Protein 5F3M (pdb70)

Radius of gyration: 21.86 Å; Cα contacts (8 Å, |Δi|>4): 465; chains: 2; bounding box: 33×48×71 Å

Structure (mmCIF, N/CA/C/O backbone):
data_5F3M
#
_entry.id   5F3M
#
_cell.length_a   87.974
_cell.length_b   87.974
_cell.length_c   104.549
_cell.angle_alpha   90.00
_cell.angle_beta   90.00
_cell.angle_gamma   90.00
#
_symmetry.space_group_name_H-M   'P 4 21 2'
#
loop_
_entity.id
_entity.type
_entity.pdbx_description
1 polymer '7,8-dihydroneopterin aldolase'
2 non-polymer L-NEOPTERIN
3 non-polymer 'NICKEL (II) ION'
4 non-polymer 1,2-ETHANEDIOL
5 non-polymer 'CHLORIDE ION'
6 non-polymer 'FORMIC ACID'
7 water water
#
loop_
_atom_site.group_PDB
_atom_site.id
_atom_site.type_symbol
_atom_site.label_atom_id
_atom_site.label_alt_id
_atom_site.label_comp_id
_atom_site.label_asym_id
_atom_site.label_entity_id
_atom_site.label_seq_id
_atom_site.pdbx_PDB_ins_code
_atom_site.Cartn_x
_atom_site.Cartn_y
_atom_site.Cartn_z
_atom_site.occupancy
_atom_site.B_iso_or_equiv
_atom_site.auth_seq_id
_atom_site.auth_comp_id
_atom_site.auth_asym_id
_atom_site.auth_atom_id
_atom_site.pdbx_PDB_model_num
ATOM 9 N N . ASP A 1 5 ? 37.696 13.155 -0.131 1.00 17.92 2 ASP A N 1
ATOM 10 C CA . ASP A 1 5 ? 37.743 13.550 1.274 1.00 16.84 2 ASP A CA 1
ATOM 11 C C . ASP A 1 5 ? 36.680 12.797 2.076 1.00 16.77 2 ASP A C 1
ATOM 12 O O . ASP A 1 5 ? 35.694 12.288 1.532 1.00 16.82 2 ASP A O 1
ATOM 17 N N . LYS A 1 6 ? 36.885 12.725 3.392 1.00 14.35 3 LYS A N 1
ATOM 18 C CA . LYS A 1 6 ? 36.013 11.915 4.236 1.00 14.44 3 LYS A CA 1
ATOM 19 C C . LYS A 1 6 ? 35.620 12.638 5.516 1.00 14.97 3 LYS A C 1
ATOM 20 O O . LYS A 1 6 ? 36.417 13.385 6.092 1.00 15.76 3 LYS A O 1
ATOM 26 N N . ILE A 1 7 ? 34.384 12.393 5.955 1.00 14.10 4 ILE A N 1
ATOM 27 C CA . ILE A 1 7 ? 33.965 12.617 7.335 1.00 13.83 4 ILE A CA 1
ATOM 28 C C . ILE A 1 7 ? 33.803 11.253 7.989 1.00 14.34 4 ILE A C 1
ATOM 29 O O . ILE A 1 7 ? 33.223 10.336 7.395 1.00 15.05 4 ILE A O 1
ATOM 34 N N . TYR A 1 8 ? 34.320 11.119 9.208 1.00 13.19 5 TYR A N 1
ATOM 35 C CA . TYR A 1 8 ? 34.195 9.903 9.994 1.00 14.00 5 TYR A CA 1
ATOM 36 C C . TYR A 1 8 ? 33.452 10.187 11.290 1.00 13.51 5 TYR A C 1
ATOM 37 O O . TYR A 1 8 ? 33.603 11.253 11.894 1.00 14.51 5 TYR A O 1
ATOM 46 N N . ILE A 1 9 ? 32.675 9.205 11.737 1.00 13.00 6 ILE A N 1
ATOM 47 C CA . ILE A 1 9 ? 32.262 9.116 13.135 1.00 12.97 6 ILE A CA 1
ATOM 48 C C . ILE A 1 9 ? 32.659 7.730 13.617 1.00 13.30 6 ILE A C 1
ATOM 49 O O . ILE A 1 9 ? 32.210 6.724 13.055 1.00 14.70 6 ILE A O 1
ATOM 54 N N . HIS A 1 10 ? 33.500 7.676 14.646 1.00 14.22 7 HIS A N 1
ATOM 55 C CA . HIS A 1 10 ? 34.125 6.437 15.097 1.00 14.26 7 HIS A CA 1
ATOM 56 C C . HIS A 1 10 ? 33.422 5.899 16.337 1.00 12.30 7 HIS A C 1
ATOM 57 O O . HIS A 1 10 ? 33.252 6.621 17.331 1.00 13.30 7 HIS A O 1
ATOM 64 N N . ASP A 1 11 ? 33.038 4.624 16.282 1.00 13.13 8 ASP A N 1
ATOM 65 C CA . ASP A 1 11 ? 32.670 3.855 17.470 1.00 13.02 8 ASP A CA 1
ATOM 66 C C . ASP A 1 11 ? 31.479 4.474 18.204 1.00 13.37 8 ASP A C 1
ATOM 67 O O . ASP A 1 11 ? 31.486 4.632 19.427 1.00 13.31 8 ASP A O 1
ATOM 80 N N . GLU A 1 13 ? 28.137 4.104 20.026 1.00 12.87 10 GLU A N 1
ATOM 81 C CA . GLU A 1 13 ? 27.596 2.995 20.803 1.00 13.48 10 GLU A CA 1
ATOM 82 C C . GLU A 1 13 ? 26.128 3.250 21.095 1.00 13.08 10 GLU A C 1
ATOM 83 O O . GLU A 1 13 ? 25.769 4.310 21.625 1.00 14.80 10 GLU A O 1
ATOM 89 N N . PHE A 1 14 ? 25.296 2.265 20.773 1.00 13.68 11 PHE A N 1
ATOM 90 C CA . PHE A 1 14 ? 23.866 2.329 21.015 1.00 14.05 11 PHE A CA 1
ATOM 91 C C . PHE A 1 14 ? 23.439 1.061 21.737 1.00 17.30 11 PHE A C 1
ATOM 92 O O . PHE A 1 14 ? 24.077 0.018 21.611 1.00 25.20 11 PHE A O 1
ATOM 100 N N . TYR A 1 15 ? 22.379 1.156 22.526 1.00 15.21 12 TYR A N 1
ATOM 101 C CA . TYR A 1 15 ? 21.737 -0.038 23.052 1.00 14.76 12 TYR A CA 1
ATOM 102 C C . TYR A 1 15 ? 20.513 -0.307 22.189 1.00 14.67 12 TYR A C 1
ATOM 103 O O . TYR A 1 15 ? 19.687 0.588 21.981 1.00 18.58 12 TYR A O 1
ATOM 112 N N . GLY A 1 16 ? 20.414 -1.525 21.657 1.00 14.15 13 GLY A N 1
ATOM 113 C CA . GLY A 1 16 ? 19.349 -1.862 20.733 1.00 15.29 13 GLY A CA 1
ATOM 114 C C . GLY A 1 16 ? 18.846 -3.274 20.963 1.00 15.40 13 GLY A C 1
ATOM 115 O O . GLY A 1 16 ? 19.351 -3.998 21.819 1.00 15.55 13 GLY A O 1
ATOM 116 N N . TYR A 1 17 ? 17.856 -3.665 20.155 1.00 14.90 14 TYR A N 1
ATOM 117 C CA . TYR A 1 17 ? 17.133 -4.914 20.364 1.00 15.95 14 TYR A CA 1
ATOM 118 C C . TYR A 1 17 ? 17.155 -5.817 19.136 1.00 16.22 14 TYR A C 1
ATOM 119 O O . TYR A 1 17 ? 16.395 -6.787 19.069 1.00 17.03 14 TYR A O 1
ATOM 128 N N . HIS A 1 18 ? 18.042 -5.536 18.185 1.00 16.98 15 HIS A N 1
ATOM 129 C CA . HIS A 1 18 ? 18.118 -6.314 16.955 1.00 16.69 15 HIS A CA 1
ATOM 130 C C . HIS A 1 18 ? 18.606 -7.733 17.234 1.00 14.83 15 HIS A C 1
ATOM 131 O O . HIS A 1 18 ? 19.351 -7.984 18.189 1.00 17.73 15 HIS A O 1
ATOM 138 N N . GLY A 1 19 ? 18.188 -8.662 16.390 1.00 15.60 16 GLY A N 1
ATOM 139 C CA . GLY A 1 19 ? 18.688 -10.020 16.488 1.00 16.17 16 GLY A CA 1
ATOM 140 C C . GLY A 1 19 ? 17.725 -11.049 15.920 1.00 18.07 16 GLY A C 1
ATOM 141 O O . GLY A 1 19 ? 16.506 -10.866 15.879 1.00 19.02 16 GLY A O 1
ATOM 142 N N . VAL A 1 20 ? 18.295 -12.179 15.496 1.00 18.31 17 VAL A N 1
ATOM 143 C CA . VAL A 1 20 ? 17.516 -13.285 14.948 1.00 20.26 17 VAL A CA 1
ATOM 144 C C . VAL A 1 20 ? 16.733 -13.998 16.045 1.00 21.29 17 VAL A C 1
ATOM 145 O O . VAL A 1 20 ? 15.597 -14.441 15.825 1.00 23.85 17 VAL A O 1
ATOM 149 N N . PHE A 1 21 ? 17.330 -14.136 17.248 1.00 20.81 18 PHE A N 1
ATOM 150 C CA . PHE A 1 21 ? 16.645 -14.887 18.294 1.00 20.71 18 PHE A CA 1
ATOM 151 C C . PHE A 1 21 ? 15.656 -13.986 19.031 1.00 22.34 18 PHE A C 1
ATOM 152 O O . PHE A 1 21 ? 15.993 -12.851 19.377 1.00 20.77 18 PHE A O 1
ATOM 160 N N . PRO A 1 22 ? 14.448 -14.479 19.317 1.00 22.20 19 PRO A N 1
ATOM 161 C CA . PRO A 1 22 ? 13.497 -13.664 20.090 1.00 22.63 19 PRO A CA 1
ATOM 162 C C . PRO A 1 22 ? 14.054 -13.215 21.426 1.00 21.95 19 PRO A C 1
ATOM 163 O O . PRO A 1 22 ? 13.707 -12.124 21.895 1.00 22.18 19 PRO A O 1
ATOM 167 N N . GLU A 1 23 ? 14.923 -14.020 22.043 1.00 19.80 20 GLU A N 1
ATOM 168 C CA . GLU A 1 23 ? 15.503 -13.634 23.324 1.00 19.32 20 GLU A CA 1
ATOM 169 C C . GLU A 1 23 ? 16.360 -12.383 23.191 1.00 18.42 20 GLU A C 1
ATOM 170 O O . GLU A 1 23 ? 16.416 -11.568 24.120 1.00 19.68 20 GLU A O 1
ATOM 176 N N . GLU A 1 24 ? 17.039 -12.216 22.050 1.00 17.97 21 GLU A N 1
ATOM 177 C CA . GLU A 1 24 ? 17.794 -10.990 21.818 1.00 16.16 21 GLU A CA 1
ATOM 178 C C . GLU A 1 24 ? 16.866 -9.790 21.708 1.00 18.12 21 GLU A C 1
ATOM 179 O O . GLU A 1 24 ? 17.209 -8.692 22.161 1.00 18.00 21 GLU A O 1
ATOM 185 N N . ASN A 1 25 ? 15.700 -9.970 21.074 1.00 18.30 22 ASN A N 1
ATOM 186 C CA . ASN A 1 25 ? 14.779 -8.847 20.924 1.00 18.73 22 ASN A CA 1
ATOM 187 C C . ASN A 1 25 ? 14.205 -8.424 22.269 1.00 20.01 22 ASN A C 1
ATOM 188 O O . ASN A 1 25 ? 13.805 -7.267 22.432 1.00 21.17 22 ASN A O 1
ATOM 193 N N . LYS A 1 26 ? 14.161 -9.345 23.237 1.00 18.70 23 LYS A N 1
ATOM 194 C CA . LYS A 1 26 ? 13.689 -9.020 24.579 1.00 20.08 23 LYS A CA 1
ATOM 195 C C . LYS A 1 26 ? 14.779 -8.348 25.412 1.00 18.10 23 LYS A C 1
ATOM 196 O O . LYS A 1 26 ? 14.539 -7.312 26.045 1.00 20.91 23 LYS A O 1
ATOM 202 N N . LEU A 1 27 ? 15.986 -8.921 25.423 1.00 17.05 24 LEU A N 1
ATOM 203 C CA . LEU A 1 27 ? 17.026 -8.436 26.329 1.00 16.14 24 LEU A CA 1
ATOM 204 C C . LEU A 1 27 ? 17.737 -7.201 25.793 1.00 17.08 24 LEU A C 1
ATOM 205 O O . LEU A 1 27 ? 18.102 -6.307 26.568 1.00 17.79 24 LEU A O 1
ATOM 210 N N . GLY A 1 28 ? 17.986 -7.153 24.485 1.00 15.72 25 GLY A N 1
ATOM 211 C CA . GLY A 1 28 ? 18.831 -6.121 23.919 1.00 14.83 25 GLY A CA 1
ATOM 212 C C . GLY A 1 28 ? 20.308 -6.389 24.172 1.00 15.16 25 GLY A C 1
ATOM 213 O O . GLY A 1 28 ? 20.702 -7.344 24.853 1.00 16.06 25 GLY A O 1
ATOM 214 N N . GLN A 1 29 ? 21.140 -5.517 23.603 1.00 14.57 26 GLN A N 1
ATOM 215 C CA . GLN A 1 29 ? 22.595 -5.613 23.715 1.00 13.82 26 GLN A CA 1
ATOM 216 C C . GLN A 1 29 ? 23.214 -4.364 23.100 1.00 11.59 26 GLN A C 1
ATOM 217 O O . GLN A 1 29 ? 22.530 -3.555 22.464 1.00 14.48 26 GLN A O 1
ATOM 223 N N . ARG A 1 30 ? 24.528 -4.221 23.294 1.00 13.05 27 ARG A N 1
ATOM 224 C CA . ARG A 1 30 ? 25.269 -3.136 22.659 1.00 12.46 27 ARG A CA 1
ATOM 225 C C . ARG A 1 30 ? 25.325 -3.340 21.152 1.00 13.10 27 ARG A C 1
ATOM 226 O O . ARG A 1 30 ? 25.464 -4.468 20.662 1.00 14.09 27 ARG A O 1
ATOM 234 N N . PHE A 1 31 ? 25.253 -2.232 20.421 1.00 13.96 28 PHE A N 1
ATOM 235 C CA . PHE A 1 31 ? 25.596 -2.186 19.008 1.00 12.78 28 PHE A CA 1
ATOM 236 C C . PHE A 1 31 ? 26.522 -1.004 18.798 1.00 14.50 28 PHE A C 1
ATOM 237 O O . PHE A 1 31 ? 26.326 0.055 19.396 1.00 17.81 28 PHE A O 1
ATOM 245 N N . LYS A 1 32 ? 27.543 -1.187 17.972 1.00 13.50 29 LYS A N 1
ATOM 246 C CA . LYS A 1 32 ? 28.445 -0.099 17.632 1.00 13.65 29 LYS A CA 1
ATOM 247 C C . LYS A 1 32 ? 28.392 0.147 16.132 1.00 13.35 29 LYS A C 1
ATOM 248 O O . LYS A 1 32 ? 28.100 -0.762 15.347 1.00 15.02 29 LYS A O 1
ATOM 254 N N . VAL A 1 33 ? 28.655 1.388 15.735 1.00 13.70 30 VAL A N 1
ATOM 255 C CA . VAL A 1 33 ? 28.635 1.762 14.323 1.00 13.19 30 VAL A CA 1
ATOM 256 C C . VAL A 1 33 ? 29.848 2.636 14.036 1.00 12.45 30 VAL A C 1
ATOM 257 O O . VAL A 1 33 ? 30.134 3.572 14.791 1.00 13.46 30 VAL A O 1
ATOM 261 N N . ASP A 1 34 ? 30.566 2.326 12.957 1.00 13.07 31 ASP A N 1
ATOM 262 C CA . ASP A 1 34 ? 31.561 3.225 12.378 1.00 13.56 31 ASP A CA 1
ATOM 263 C C . ASP A 1 34 ? 30.987 3.751 11.075 1.00 13.18 31 ASP A C 1
ATOM 264 O O . ASP A 1 34 ? 30.472 2.971 10.262 1.00 15.30 31 ASP A O 1
ATOM 269 N N . LEU A 1 35 ? 31.072 5.060 10.879 1.00 13.47 32 LEU A N 1
ATOM 270 C CA . LEU A 1 35 ? 30.559 5.711 9.685 1.00 13.86 32 LEU A CA 1
ATOM 271 C C . LEU A 1 35 ? 31.698 6.402 8.950 1.00 14.67 32 LEU A C 1
ATOM 272 O O . LEU A 1 35 ? 32.534 7.077 9.566 1.00 14.06 32 LEU A O 1
ATOM 277 N N . THR A 1 36 ? 31.709 6.243 7.626 1.00 13.18 33 THR A N 1
ATOM 278 C CA . THR A 1 36 ? 32.562 7.011 6.731 1.00 14.12 33 THR A CA 1
ATOM 279 C C . THR A 1 36 ? 31.678 7.528 5.609 1.00 14.66 33 THR A C 1
ATOM 280 O O . THR A 1 36 ? 30.939 6.748 4.998 1.00 16.72 33 THR A O 1
ATOM 284 N N . VAL A 1 37 ? 31.754 8.825 5.321 1.00 15.05 34 VAL A N 1
ATOM 285 C CA . VAL A 1 37 ? 31.083 9.386 4.152 1.00 15.06 34 VAL A CA 1
ATOM 286 C C . VAL A 1 37 ? 32.109 10.119 3.298 1.00 14.54 34 VAL A C 1
ATOM 287 O O . VAL A 1 37 ? 33.030 10.758 3.821 1.00 15.82 34 VAL A O 1
ATOM 291 N N . GLU A 1 38 ? 31.949 10.021 1.983 1.00 15.54 35 GLU A N 1
ATOM 292 C CA . GLU A 1 38 ? 32.872 10.615 1.023 1.00 14.83 35 GLU A CA 1
ATOM 293 C C . GLU A 1 38 ? 32.199 11.793 0.339 1.00 16.30 35 GLU A C 1
ATOM 294 O O . GLU A 1 38 ? 31.082 11.661 -0.174 1.00 17.05 35 GLU A O 1
ATOM 300 N N . LEU A 1 39 ? 32.894 12.929 0.318 1.00 16.66 36 LEU A N 1
ATOM 301 C CA . LEU A 1 39 ? 32.391 14.181 -0.239 1.00 16.57 36 LEU A CA 1
ATOM 302 C C . LEU A 1 39 ? 33.587 15.104 -0.419 1.00 18.19 36 LEU A C 1
ATOM 303 O O . LEU A 1 39 ? 34.644 14.881 0.169 1.00 20.83 36 LEU A O 1
ATOM 308 N N A ASP A 1 40 ? 33.413 16.109 -1.277 0.60 18.90 37 ASP A N 1
ATOM 309 N N B ASP A 1 40 ? 33.413 16.166 -1.208 0.40 16.67 37 ASP A N 1
ATOM 310 C CA A ASP A 1 40 ? 34.419 17.151 -1.410 0.60 20.59 37 ASP A CA 1
ATOM 311 C CA B ASP A 1 40 ? 34.500 17.115 -1.466 0.40 15.97 37 ASP A CA 1
ATOM 312 C C A ASP A 1 40 ? 34.372 18.041 -0.181 0.60 19.09 37 ASP A C 1
ATOM 313 C C B ASP A 1 40 ? 34.494 18.204 -0.391 0.40 16.08 37 ASP A C 1
ATOM 314 O O A ASP A 1 40 ? 33.317 18.576 0.171 0.60 21.10 37 ASP A O 1
ATOM 315 O O B ASP A 1 40 ? 33.594 19.048 -0.360 0.40 17.16 37 ASP A O 1
ATOM 324 N N . LEU A 1 41 ? 35.511 18.198 0.479 1.00 17.33 38 LEU A N 1
ATOM 325 C CA . LEU A 1 41 ? 35.593 19.107 1.616 1.00 16.81 38 LEU A CA 1
ATOM 326 C C . LEU A 1 41 ? 36.373 20.382 1.322 1.00 17.84 38 LEU A C 1
ATOM 327 O O . LEU A 1 41 ? 36.472 21.243 2.207 1.00 19.23 38 LEU A O 1
ATOM 332 N N A LYS A 1 42 ? 36.889 20.549 0.099 0.52 18.65 39 LYS A N 1
ATOM 333 N N B LYS A 1 42 ? 36.936 20.520 0.117 0.48 18.94 39 LYS A N 1
ATOM 334 C CA A LYS A 1 42 ? 37.758 21.689 -0.188 0.52 18.22 39 LYS A CA 1
ATOM 335 C CA B LYS A 1 42 ? 37.835 21.639 -0.154 0.48 19.14 39 LYS A CA 1
ATOM 336 C C A LYS A 1 42 ? 37.011 23.018 -0.103 0.52 17.70 39 LYS A C 1
ATOM 337 C C B LYS A 1 42 ? 37.123 22.981 -0.038 0.48 20.37 39 LYS A C 1
ATOM 338 O O A LYS A 1 42 ? 37.536 23.991 0.449 0.52 18.01 39 LYS A O 1
ATOM 339 O O B LYS A 1 42 ? 37.665 23.929 0.541 0.48 20.80 39 LYS A O 1
ATOM 350 N N A ARG A 1 43 ? 35.793 23.088 -0.649 0.52 17.09 40 ARG A N 1
ATOM 351 N N B ARG A 1 43 ? 35.908 23.086 -0.581 0.48 20.58 40 ARG A N 1
ATOM 352 C CA A ARG A 1 43 ? 35.025 24.329 -0.558 0.52 18.09 40 ARG A CA 1
ATOM 353 C CA B ARG A 1 43 ? 35.189 24.356 -0.516 0.48 21.50 40 ARG A CA 1
ATOM 354 C C A ARG A 1 43 ? 34.791 24.726 0.896 0.52 17.67 40 ARG A C 1
ATOM 355 C C B ARG A 1 43 ? 34.849 24.732 0.922 0.48 19.25 40 ARG A C 1
ATOM 356 O O A ARG A 1 43 ? 34.879 25.909 1.250 0.52 19.97 40 ARG A O 1
ATOM 357 O O B ARG A 1 43 ? 34.904 25.913 1.289 0.48 20.63 40 ARG A O 1
ATOM 372 N N . ALA A 1 44 ? 34.506 23.746 1.755 1.00 17.11 41 ALA A N 1
ATOM 373 C CA . ALA A 1 44 ? 34.291 24.036 3.168 1.00 18.34 41 ALA A CA 1
ATOM 374 C C . ALA A 1 44 ? 35.596 24.434 3.843 1.00 16.88 41 ALA A C 1
ATOM 375 O O . ALA A 1 44 ? 35.626 25.372 4.649 1.00 17.87 41 ALA A O 1
ATOM 377 N N . GLY A 1 45 ? 36.686 23.730 3.526 1.00 17.30 42 GLY A N 1
ATOM 378 C CA . GLY A 1 45 ? 37.963 24.034 4.150 1.00 17.86 42 GLY A CA 1
ATOM 379 C C . GLY A 1 45 ? 38.532 25.380 3.745 1.00 18.44 42 GLY A C 1
ATOM 380 O O . GLY A 1 45 ? 39.315 25.971 4.492 1.00 20.68 42 GLY A O 1
ATOM 381 N N . GLU A 1 46 ? 38.159 25.881 2.564 1.00 18.48 43 GLU A N 1
ATOM 382 C CA . GLU A 1 46 ? 38.616 27.195 2.126 1.00 19.28 43 GLU A CA 1
ATOM 383 C C . GLU A 1 46 ? 37.717 28.323 2.611 1.00 20.41 43 GLU A C 1
ATOM 384 O O . GLU A 1 46 ? 38.202 29.436 2.845 1.00 24.54 43 GLU A O 1
ATOM 390 N N . SER A 1 47 ? 36.427 28.053 2.790 1.00 18.47 44 SER A N 1
ATOM 391 C CA . SER A 1 47 ? 35.462 29.082 3.141 1.00 17.45 44 SER A CA 1
ATOM 392 C C . SER A 1 47 ? 35.160 29.147 4.629 1.00 18.94 44 SER A C 1
ATOM 393 O O . SER A 1 47 ? 34.668 30.185 5.095 1.00 20.78 44 SER A O 1
ATOM 396 N N . ASP A 1 48 ? 35.403 28.061 5.365 1.00 18.79 45 ASP A N 1
ATOM 397 C CA . ASP A 1 48 ? 35.022 27.934 6.770 1.00 17.84 45 ASP A CA 1
ATOM 398 C C . ASP A 1 48 ? 33.503 27.977 6.968 1.00 19.22 45 ASP A C 1
ATOM 399 O O . ASP A 1 48 ? 33.027 28.314 8.054 1.00 20.63 45 ASP A O 1
ATOM 404 N N A ASP A 1 49 ? 32.732 27.622 5.933 0.68 18.59 46 ASP A N 1
ATOM 405 N N B ASP A 1 49 ? 32.733 27.637 5.940 0.32 20.20 46 ASP A N 1
ATOM 406 C CA A ASP A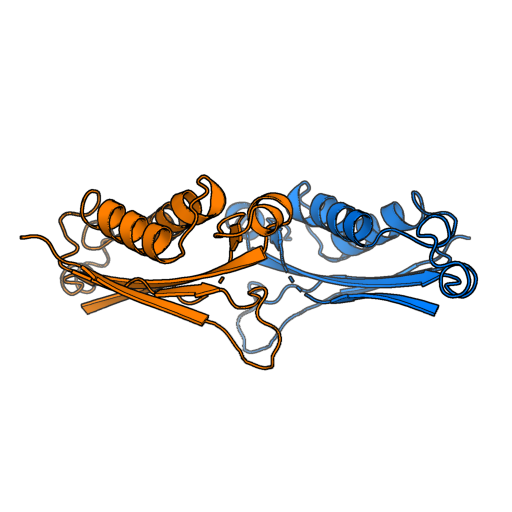 1 49 ? 31.271 27.703 5.935 0.68 20.86 46 ASP A CA 1
ATOM 407 C CA B ASP A 1 49 ? 31.279 27.725 5.987 0.32 21.96 46 ASP A CA 1
ATOM 408 C C A ASP A 1 49 ? 30.70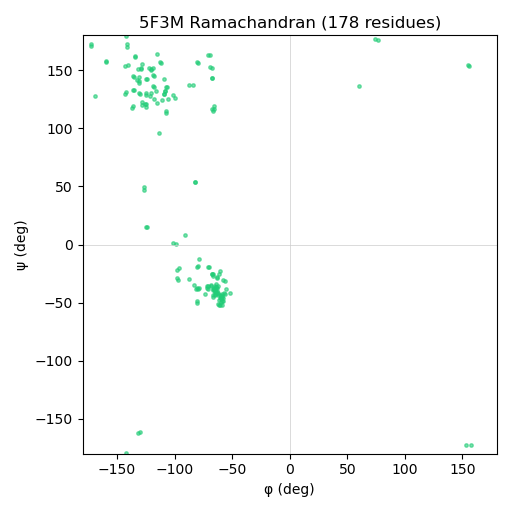0 26.291 5.977 0.68 20.63 46 ASP A C 1
ATOM 409 C C B ASP A 1 49 ? 30.693 26.319 5.982 0.32 21.45 46 ASP A C 1
ATOM 410 O O A ASP A 1 49 ? 30.862 25.523 5.022 0.68 20.43 46 ASP A O 1
ATOM 411 O O B ASP A 1 49 ? 30.851 25.578 5.005 0.32 21.46 46 ASP A O 1
ATOM 420 N N . LEU A 1 50 ? 30.012 25.963 7.076 1.00 20.60 47 LEU A N 1
ATOM 421 C CA . LEU A 1 50 ? 29.433 24.634 7.224 1.00 21.72 47 LEU A CA 1
ATOM 422 C C . LEU A 1 50 ? 28.434 24.289 6.124 1.00 22.02 47 LEU A C 1
ATOM 423 O O . LEU A 1 50 ? 28.215 23.102 5.857 1.00 22.43 47 LEU A O 1
ATOM 428 N N . GLU A 1 51 ? 27.831 25.289 5.473 1.00 22.28 48 GLU A N 1
ATOM 429 C CA . GLU A 1 51 ? 26.894 25.005 4.390 1.00 23.67 48 GLU A CA 1
ATOM 430 C C . GLU A 1 51 ? 27.536 24.239 3.239 1.00 21.65 48 GLU A C 1
ATOM 431 O O . GLU A 1 51 ? 26.820 23.573 2.480 1.00 24.84 48 GLU A O 1
ATOM 437 N N . HIS A 1 52 ? 28.858 24.313 3.092 1.00 20.63 49 HIS A N 1
ATOM 438 C CA . HIS A 1 52 ? 29.569 23.591 2.045 1.00 19.79 49 HIS A CA 1
ATOM 439 C C . HIS A 1 52 ? 30.044 22.214 2.490 1.00 19.63 49 HIS A C 1
ATOM 440 O O . HIS A 1 52 ? 30.777 21.550 1.748 1.00 20.02 49 HIS A O 1
ATOM 447 N N . SER A 1 53 ? 29.638 21.769 3.673 1.00 20.14 50 SER A N 1
ATOM 448 C CA . SER A 1 53 ? 29.947 20.421 4.133 1.00 19.41 50 SER A CA 1
ATOM 449 C C . SER A 1 53 ? 28.651 19.778 4.625 1.00 19.29 50 SER A C 1
ATOM 450 O O . SER A 1 53 ? 27.539 20.206 4.288 1.00 20.78 50 SER A O 1
ATOM 453 N N . VAL A 1 54 ? 28.788 18.724 5.426 1.00 18.62 51 VAL A N 1
ATOM 454 C CA . VAL A 1 54 ? 27.660 18.025 6.027 1.00 17.53 51 VAL A CA 1
ATOM 455 C C . VAL A 1 54 ? 27.873 18.010 7.535 1.00 18.66 51 VAL A C 1
ATOM 456 O O . VAL A 1 54 ? 28.941 17.612 8.013 1.00 19.24 51 VAL A O 1
ATOM 460 N N . ASN A 1 55 ? 26.857 18.442 8.275 1.00 18.66 52 ASN A N 1
ATOM 461 C CA . ASN A 1 55 ? 26.934 18.555 9.728 1.00 18.37 52 ASN A CA 1
ATOM 462 C C . ASN A 1 55 ? 27.051 17.163 10.353 1.00 17.30 52 ASN A C 1
ATOM 463 O O . ASN A 1 55 ? 26.117 16.357 10.269 1.00 18.58 52 ASN A O 1
ATOM 468 N N . TYR A 1 56 ? 28.182 16.869 11.002 1.00 17.83 53 TYR A N 1
ATOM 469 C CA . TYR A 1 56 ? 28.339 15.506 11.507 1.00 17.82 53 TYR A CA 1
ATOM 470 C C . TYR A 1 56 ? 27.406 15.189 12.672 1.00 16.56 53 TYR A C 1
ATOM 471 O O . TYR A 1 56 ? 27.143 14.011 12.928 1.00 17.39 53 TYR A O 1
ATOM 480 N N . GLY A 1 57 ? 26.871 16.200 13.359 1.00 17.90 54 GLY A N 1
ATOM 481 C CA . GLY A 1 57 ? 25.863 15.926 14.370 1.00 18.52 54 GLY A CA 1
ATOM 482 C C . GLY A 1 57 ? 24.594 15.351 13.771 1.00 18.51 54 GLY A C 1
ATOM 483 O O . GLY A 1 57 ? 23.939 14.494 14.375 1.00 18.64 54 GLY A O 1
ATOM 484 N N . GLU A 1 58 ? 24.231 15.808 12.569 1.00 17.25 55 GLU A N 1
ATOM 485 C CA . GLU A 1 58 ? 23.088 15.225 11.874 1.00 17.74 55 GLU A CA 1
ATOM 486 C C . GLU A 1 58 ? 23.373 13.787 11.466 1.00 16.39 55 GLU A C 1
ATOM 487 O O . GLU A 1 58 ? 22.475 12.939 11.507 1.00 18.73 55 GLU A O 1
ATOM 493 N N . LEU A 1 59 ? 24.610 13.498 11.045 1.00 15.82 56 LEU A N 1
ATOM 494 C CA . LEU A 1 59 ? 24.960 12.126 10.691 1.00 15.32 56 LEU A CA 1
ATOM 495 C C . LEU A 1 59 ? 24.850 11.207 11.899 1.00 14.47 56 LEU A C 1
ATOM 496 O O . LEU A 1 59 ? 24.367 10.072 11.785 1.00 15.61 56 LEU A O 1
ATOM 501 N N . PHE A 1 60 ? 25.284 11.680 13.071 1.00 14.81 57 PHE A N 1
ATOM 502 C CA . PHE A 1 60 ? 25.135 10.869 14.278 1.00 14.61 57 PHE A CA 1
ATOM 503 C C . PHE A 1 60 ? 23.667 10.538 14.535 1.00 14.84 57 PHE A C 1
ATOM 504 O O . PHE A 1 60 ? 23.312 9.383 14.805 1.00 16.05 57 PHE A O 1
ATOM 512 N N . GLU A 1 61 ? 22.802 11.551 14.477 1.00 15.40 58 GLU A N 1
ATOM 513 C CA . GLU A 1 61 ? 21.390 11.333 14.776 1.00 16.94 58 GLU A CA 1
ATOM 514 C C . GLU A 1 61 ? 20.750 10.386 13.769 1.00 17.00 58 GLU A C 1
ATOM 515 O O . GLU A 1 61 ? 19.893 9.571 14.131 1.00 17.87 58 GLU A O 1
ATOM 521 N N . LEU A 1 62 ? 21.162 10.477 12.501 1.00 16.38 59 LEU A N 1
ATOM 522 C CA . LEU A 1 62 ? 20.653 9.561 11.487 1.00 16.93 59 LEU A CA 1
ATOM 523 C C . LEU A 1 62 ? 20.957 8.114 11.863 1.00 15.40 59 LEU A C 1
ATOM 524 O O . LEU A 1 62 ? 20.088 7.235 11.750 1.00 16.96 59 LEU A O 1
ATOM 529 N N . CYS A 1 63 ? 22.185 7.848 12.323 1.00 15.40 60 CYS A N 1
ATOM 530 C CA . CYS A 1 63 ? 22.539 6.495 12.749 1.00 14.69 60 CYS A CA 1
ATOM 531 C C . CYS A 1 63 ? 21.763 6.084 13.991 1.00 16.24 60 CYS A C 1
ATOM 532 O O . CYS A 1 63 ? 21.280 4.951 14.076 1.00 16.54 60 CYS A O 1
ATOM 535 N N . ARG A 1 64 ? 21.648 6.989 14.970 1.00 14.90 61 ARG A N 1
ATOM 536 C CA . ARG A 1 64 ? 20.938 6.666 16.205 1.00 16.44 61 ARG A CA 1
ATOM 537 C C . ARG A 1 64 ? 19.504 6.236 15.924 1.00 17.31 61 ARG A C 1
ATOM 538 O O . ARG A 1 64 ? 18.997 5.293 16.549 1.00 18.37 61 ARG A O 1
ATOM 546 N N . LYS A 1 65 ? 18.827 6.927 14.999 1.00 16.51 62 LYS A N 1
ATOM 547 C CA . LYS A 1 65 ? 17.443 6.585 14.670 1.00 17.93 62 LYS A CA 1
ATOM 548 C C . LYS A 1 65 ? 17.328 5.144 14.184 1.00 17.65 62 LYS A C 1
ATOM 549 O O . LYS A 1 65 ? 16.432 4.405 14.604 1.00 18.45 62 LYS A O 1
ATOM 555 N N . VAL A 1 66 ? 18.228 4.723 13.291 1.00 17.10 63 VAL A N 1
ATOM 556 C CA . VAL A 1 66 ? 18.150 3.358 12.773 1.00 16.17 63 VAL A CA 1
ATOM 557 C C . VAL A 1 66 ? 18.402 2.338 13.883 1.00 15.23 63 VAL A C 1
ATOM 558 O O . VAL A 1 66 ? 17.693 1.328 13.989 1.00 17.60 63 VAL A O 1
ATOM 562 N N . VAL A 1 67 ? 19.408 2.579 14.727 1.00 16.05 64 VAL A N 1
ATOM 563 C CA . VAL A 1 67 ? 19.812 1.555 15.688 1.00 15.23 64 VAL A CA 1
ATOM 564 C C . VAL A 1 67 ? 18.881 1.515 16.896 1.00 16.40 64 VAL A C 1
ATOM 565 O O . VAL A 1 67 ? 18.573 0.432 17.416 1.00 16.66 64 VAL A O 1
ATOM 569 N N . GLU A 1 68 ? 18.421 2.676 17.370 1.00 17.44 65 GLU A N 1
ATOM 570 C CA . GLU A 1 68 ? 17.643 2.729 18.605 1.00 18.12 65 GLU A CA 1
ATOM 571 C C . GLU A 1 68 ? 16.140 2.751 18.391 1.00 17.97 65 GLU A C 1
ATOM 572 O O . GLU A 1 68 ? 15.400 2.275 19.261 1.00 22.61 65 GLU A O 1
ATOM 578 N N . ASP A 1 69 ? 15.660 3.321 17.286 1.00 19.86 66 ASP A N 1
ATOM 579 C CA . ASP A 1 69 ? 14.229 3.523 17.088 1.00 20.26 66 ASP A CA 1
ATOM 580 C C . ASP A 1 69 ? 13.583 2.456 16.213 1.00 20.97 66 ASP A C 1
ATOM 581 O O . ASP A 1 69 ? 12.376 2.540 15.949 1.00 24.26 66 ASP A O 1
ATOM 586 N N . ARG A 1 70 ? 14.353 1.477 15.742 1.00 20.63 67 ARG A N 1
ATOM 587 C CA . ARG A 1 70 ? 13.848 0.376 14.936 1.00 20.63 67 ARG A CA 1
ATOM 588 C C . ARG A 1 70 ? 14.444 -0.914 15.470 1.00 19.34 67 ARG A C 1
ATOM 589 O O . ARG A 1 70 ? 15.458 -0.899 16.174 1.00 20.92 67 ARG A O 1
ATOM 597 N N . THR A 1 71 ? 13.828 -2.040 15.106 1.00 19.13 68 THR A N 1
ATOM 598 C CA . THR A 1 71 ? 14.340 -3.354 15.481 1.00 19.21 68 THR A CA 1
ATOM 599 C C . THR A 1 71 ? 14.277 -4.287 14.280 1.00 18.09 68 THR A C 1
ATOM 600 O O . THR A 1 71 ? 13.191 -4.560 13.755 1.00 22.74 68 THR A O 1
ATOM 604 N N . TYR A 1 72 ? 15.441 -4.777 13.860 1.00 17.21 69 TYR A N 1
ATOM 605 C CA . TYR A 1 72 ? 15.579 -5.708 12.752 1.00 18.15 69 TYR A CA 1
ATOM 606 C C . TYR A 1 72 ? 16.116 -7.037 13.264 1.00 17.59 69 TYR A C 1
ATOM 607 O O . TYR A 1 72 ? 16.664 -7.125 14.364 1.00 18.91 69 TYR A O 1
ATOM 616 N N . LYS A 1 73 ? 15.975 -8.078 12.440 1.00 18.55 70 LYS A N 1
ATOM 617 C CA . LYS A 1 73 ? 16.632 -9.343 12.763 1.00 16.76 70 LYS A CA 1
ATOM 618 C C . LYS A 1 73 ? 18.138 -9.263 12.538 1.00 17.08 70 LYS A C 1
ATOM 619 O O . LYS A 1 73 ? 18.916 -9.747 13.370 1.00 18.03 70 LYS A O 1
ATOM 625 N N . LEU A 1 74 ? 18.570 -8.649 11.434 1.00 15.78 71 LEU A N 1
ATOM 626 C CA . LEU A 1 74 ? 19.951 -8.732 10.969 1.00 15.78 71 LEU A CA 1
ATOM 627 C C . LEU A 1 74 ? 20.697 -7.417 11.140 1.00 15.04 71 LEU A C 1
ATOM 628 O O . LEU A 1 74 ? 20.144 -6.339 10.896 1.00 16.06 71 LEU A O 1
ATOM 633 N N . VAL A 1 75 ? 21.983 -7.516 11.498 1.00 15.77 72 VAL A N 1
ATOM 634 C CA . VAL A 1 75 ? 22.831 -6.327 11.451 1.00 15.61 72 VAL A CA 1
ATOM 635 C C . VAL A 1 75 ? 22.962 -5.812 10.018 1.00 15.42 72 VAL A C 1
ATOM 636 O O . VAL A 1 75 ? 23.149 -4.606 9.799 1.00 15.19 72 VAL A O 1
ATOM 640 N N . GLU A 1 76 ? 22.864 -6.708 9.023 1.00 15.11 73 GLU A N 1
ATOM 641 C CA . GLU A 1 76 ? 22.829 -6.286 7.623 1.00 15.51 73 GLU A CA 1
ATOM 642 C C . GLU A 1 76 ? 21.762 -5.221 7.377 1.00 15.57 73 GLU A C 1
ATOM 643 O O . GLU A 1 76 ? 21.995 -4.253 6.642 1.00 16.52 73 GLU A O 1
ATOM 649 N N . SER A 1 77 ? 20.581 -5.385 7.983 1.00 16.00 74 SER A N 1
ATOM 650 C CA . SER A 1 77 ? 19.503 -4.421 7.781 1.00 16.38 74 SER A CA 1
ATOM 651 C C . SER A 1 77 ? 19.817 -3.073 8.419 1.00 15.77 74 SER A C 1
ATOM 652 O O . SER A 1 77 ? 19.417 -2.030 7.886 1.00 17.06 74 SER A O 1
ATOM 655 N N . ILE A 1 78 ? 20.514 -3.068 9.559 1.00 16.31 75 ILE A N 1
ATOM 656 C CA . ILE A 1 78 ? 20.928 -1.803 10.161 1.00 15.13 75 ILE A CA 1
ATOM 657 C C . ILE A 1 78 ? 21.842 -1.049 9.205 1.00 15.17 75 ILE A C 1
ATOM 658 O O . ILE A 1 78 ? 21.629 0.134 8.914 1.00 16.72 75 ILE A O 1
ATOM 663 N N . ALA A 1 79 ? 22.886 -1.727 8.716 1.00 15.18 76 ALA A N 1
ATOM 664 C CA . ALA A 1 79 ? 23.840 -1.089 7.815 1.00 15.67 76 ALA A CA 1
ATOM 665 C C . ALA A 1 79 ? 23.155 -0.588 6.549 1.00 15.43 76 ALA A C 1
ATOM 666 O O . ALA A 1 79 ? 23.391 0.544 6.102 1.00 16.26 76 ALA A O 1
ATOM 668 N N . GLU A 1 80 ? 22.303 -1.424 5.953 1.00 16.61 77 GLU A N 1
ATOM 669 C CA . GLU A 1 80 ? 21.666 -1.057 4.691 1.00 15.64 77 GLU A CA 1
ATOM 670 C C . GLU A 1 80 ? 20.777 0.164 4.870 1.00 16.73 77 GLU A C 1
ATOM 671 O O . GLU A 1 80 ? 20.773 1.073 4.029 1.00 17.90 77 GLU A O 1
ATOM 677 N N . ASN A 1 81 ? 20.029 0.217 5.973 1.00 16.59 78 ASN A N 1
ATOM 678 C CA . ASN A 1 81 ? 19.137 1.351 6.178 1.00 17.97 78 ASN A CA 1
ATOM 679 C C . ASN A 1 81 ? 19.898 2.635 6.486 1.00 16.76 78 ASN A C 1
ATOM 680 O O . ASN A 1 81 ? 19.482 3.720 6.056 1.00 18.72 78 ASN A O 1
ATOM 685 N N . ILE A 1 82 ? 21.012 2.544 7.221 1.00 15.57 79 ILE A N 1
ATOM 686 C CA . ILE A 1 82 ? 21.824 3.737 7.457 1.00 15.86 79 ILE A CA 1
ATOM 687 C C . ILE A 1 82 ? 22.352 4.288 6.135 1.00 16.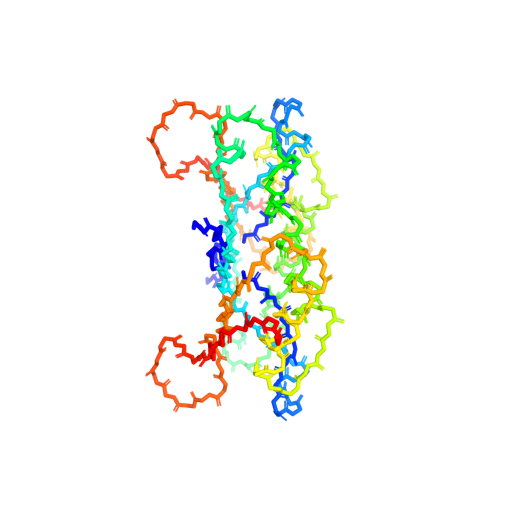73 79 ILE A C 1
ATOM 688 O O . ILE A 1 82 ? 22.256 5.491 5.862 1.00 16.23 79 ILE A O 1
ATOM 693 N N . ALA A 1 83 ? 22.909 3.412 5.290 1.00 17.05 80 ALA A N 1
ATOM 694 C CA . ALA A 1 83 ? 23.465 3.861 4.017 1.00 17.14 80 ALA A CA 1
ATOM 695 C C . ALA A 1 83 ? 22.388 4.466 3.124 1.00 17.60 80 ALA A C 1
ATOM 696 O O . ALA A 1 83 ? 22.602 5.517 2.500 1.00 18.76 80 ALA A O 1
ATOM 698 N N . THR A 1 84 ? 21.222 3.820 3.054 1.00 17.37 81 THR A N 1
ATOM 699 C CA . THR A 1 84 ? 20.127 4.355 2.247 1.00 19.81 81 THR A CA 1
ATOM 700 C C . THR A 1 84 ? 19.710 5.741 2.729 1.00 19.34 81 THR A C 1
ATOM 701 O O . THR A 1 84 ? 19.505 6.656 1.916 1.00 19.95 81 THR A O 1
ATOM 705 N N . ASP A 1 85 ? 19.584 5.917 4.047 1.00 18.45 82 ASP A N 1
ATOM 706 C CA . ASP A 1 85 ? 19.153 7.205 4.580 1.00 19.78 82 ASP A CA 1
ATOM 707 C C . ASP A 1 85 ? 20.178 8.295 4.291 1.00 18.76 82 ASP A C 1
ATOM 708 O O . ASP A 1 85 ? 19.807 9.434 3.985 1.00 20.96 82 ASP A O 1
ATOM 713 N N . ILE A 1 86 ? 21.472 7.968 4.395 1.00 18.09 83 ILE A N 1
ATOM 714 C CA . ILE A 1 86 ? 22.517 8.959 4.130 1.00 17.46 83 ILE A CA 1
ATOM 715 C C . ILE A 1 86 ? 22.439 9.443 2.689 1.00 18.67 83 ILE A C 1
ATOM 716 O O . ILE A 1 86 ? 22.433 10.650 2.417 1.00 19.87 83 ILE A O 1
ATOM 721 N N . LEU A 1 87 ? 22.395 8.505 1.741 1.00 18.43 84 LEU A N 1
ATOM 722 C CA . LEU A 1 87 ? 22.412 8.884 0.331 1.00 19.56 84 LEU A CA 1
ATOM 723 C C . LEU A 1 87 ? 21.145 9.629 -0.072 1.00 21.77 84 LEU A C 1
ATOM 724 O O . LEU A 1 87 ? 21.203 10.534 -0.912 1.00 22.63 84 LEU A O 1
ATOM 729 N N A LYS A 1 88 ? 20.005 9.270 0.523 0.53 21.85 85 LYS A N 1
ATOM 730 N N B LYS A 1 88 ? 19.998 9.271 0.511 0.47 21.56 85 LYS A N 1
ATOM 731 C CA A LYS A 1 88 ? 18.754 9.962 0.237 0.53 23.11 85 LYS A CA 1
ATOM 732 C CA B LYS A 1 88 ? 18.758 9.980 0.207 0.47 22.50 85 LYS A CA 1
ATOM 733 C C A LYS A 1 88 ? 18.796 11.407 0.720 0.53 22.27 85 LYS A C 1
ATOM 734 C C B LYS A 1 88 ? 18.803 11.418 0.713 0.47 21.26 85 LYS A C 1
ATOM 735 O O A LYS A 1 88 ? 18.285 12.307 0.045 0.53 24.63 85 LYS A O 1
ATOM 736 O O B LYS A 1 88 ? 18.313 12.333 0.042 0.47 23.60 85 LYS A O 1
ATOM 747 N N A GLN A 1 89 ? 19.413 11.651 1.877 0.53 22.10 86 GLN A N 1
ATOM 748 N N B GLN A 1 89 ? 19.398 11.639 1.887 0.47 20.64 86 GLN A N 1
ATOM 749 C CA A GLN A 1 89 ? 19.313 12.950 2.531 0.53 23.29 86 GLN A CA 1
ATOM 750 C CA B GLN A 1 89 ? 19.327 12.953 2.517 0.47 21.33 86 GLN A CA 1
ATOM 751 C C A GLN A 1 89 ? 20.439 13.914 2.177 0.53 22.60 86 GLN A C 1
ATOM 752 C C B GLN A 1 89 ? 20.383 13.913 1.979 0.47 21.11 86 GLN A C 1
ATOM 753 O O A GLN A 1 89 ? 20.257 15.127 2.325 0.53 23.06 86 GLN A O 1
ATOM 754 O O B GLN A 1 89 ? 20.106 15.104 1.797 0.47 21.34 86 GLN A O 1
ATOM 765 N N . TYR A 1 90 ? 21.591 13.421 1.719 1.00 20.96 87 TYR A N 1
ATOM 766 C CA . TYR A 1 90 ? 22.757 14.268 1.446 1.00 21.30 87 TYR A CA 1
ATOM 767 C C . TYR A 1 90 ? 23.255 14.062 0.019 1.00 22.17 87 TYR A C 1
ATOM 768 O O . TYR A 1 90 ? 24.095 13.196 -0.240 1.00 21.38 87 TYR A O 1
ATOM 777 N N . GLU A 1 91 ? 22.759 14.897 -0.900 1.00 23.95 88 GLU A N 1
ATOM 778 C CA . GLU A 1 91 ? 23.160 14.780 -2.299 1.00 23.42 88 GLU A CA 1
ATOM 779 C C . GLU A 1 91 ? 24.657 15.000 -2.489 1.00 23.60 88 GLU A C 1
ATOM 780 O O . GLU A 1 91 ? 25.236 14.487 -3.454 1.00 25.76 88 GLU A O 1
ATOM 786 N N . SER A 1 92 ? 25.305 15.746 -1.586 1.00 21.30 89 SER A N 1
ATOM 787 C CA . SER A 1 92 ? 26.731 16.024 -1.739 1.00 21.96 89 SER A CA 1
ATOM 788 C C . SER A 1 92 ? 27.617 14.860 -1.320 1.00 20.10 89 SER A C 1
ATOM 789 O O . SER A 1 92 ? 28.820 14.884 -1.603 1.00 21.85 89 SER A O 1
ATOM 792 N N . ILE A 1 93 ? 27.070 13.855 -0.649 1.00 19.63 90 ILE A N 1
ATOM 793 C CA . ILE A 1 93 ? 27.833 12.664 -0.302 1.00 19.71 90 ILE A CA 1
ATOM 794 C C . ILE A 1 93 ? 27.718 11.703 -1.476 1.00 19.61 90 ILE A C 1
ATOM 795 O O . ILE A 1 93 ? 26.612 11.337 -1.883 1.00 21.50 90 ILE A O 1
ATOM 800 N N A SER A 1 94 ? 28.867 11.315 -2.030 0.47 18.28 91 SER A N 1
ATOM 801 N N B SER A 1 94 ? 28.856 11.304 -2.038 0.53 20.01 91 SER A N 1
ATOM 802 C CA A SER A 1 94 ? 28.919 10.446 -3.199 0.47 19.34 91 SER A CA 1
ATOM 803 C CA B SER A 1 94 ? 28.835 10.431 -3.205 0.53 21.34 91 SER A CA 1
ATOM 804 C C A SER A 1 94 ? 28.880 8.969 -2.839 0.47 19.69 91 SER A C 1
ATOM 805 C C B SER A 1 94 ? 28.900 8.950 -2.855 0.53 21.20 91 SER A C 1
ATOM 806 O O A SER A 1 94 ? 28.355 8.160 -3.615 0.47 22.16 91 SER A O 1
ATOM 807 O O B SER A 1 94 ? 28.474 8.117 -3.665 0.53 23.89 91 SER A O 1
ATOM 812 N N . ARG A 1 95 ? 29.414 8.602 -1.679 1.00 19.54 92 ARG A N 1
ATOM 813 C CA . ARG A 1 95 ? 29.562 7.206 -1.300 1.00 19.28 92 ARG A CA 1
ATOM 814 C C . ARG A 1 95 ? 29.693 7.156 0.212 1.00 18.61 92 ARG A C 1
ATOM 815 O O . ARG A 1 95 ? 30.129 8.125 0.838 1.00 18.63 92 ARG A O 1
ATOM 823 N N . CYS A 1 96 ? 29.304 6.028 0.798 1.00 17.09 93 CYS A N 1
ATOM 824 C CA . CYS A 1 96 ? 29.485 5.851 2.231 1.00 16.39 93 CYS A CA 1
ATOM 825 C C . CYS A 1 96 ? 29.852 4.409 2.541 1.00 16.14 93 CYS A C 1
ATOM 826 O O . CYS A 1 96 ? 29.525 3.485 1.789 1.00 17.84 93 CYS A O 1
ATOM 829 N N . THR A 1 97 ? 30.550 4.232 3.656 1.00 15.29 94 THR A N 1
ATOM 830 C CA . THR A 1 97 ? 30.898 2.918 4.181 1.00 15.94 94 THR A CA 1
ATOM 831 C C . THR A 1 97 ? 30.380 2.851 5.609 1.00 15.14 94 THR A C 1
ATOM 832 O O . THR A 1 97 ? 30.754 3.680 6.454 1.00 14.80 94 THR A O 1
ATOM 836 N N . ILE A 1 98 ? 29.502 1.887 5.874 1.00 13.66 95 ILE A N 1
ATOM 837 C CA . ILE A 1 98 ? 28.883 1.724 7.184 1.00 14.53 95 ILE A CA 1
ATOM 838 C C . ILE A 1 98 ? 29.280 0.366 7.740 1.00 14.69 95 ILE A C 1
ATOM 839 O O . ILE A 1 98 ? 29.076 -0.664 7.083 1.00 14.91 95 ILE A O 1
ATOM 844 N N . LYS A 1 99 ? 29.848 0.364 8.944 1.00 13.85 96 LYS A N 1
ATOM 845 C CA . LYS A 1 99 ? 30.210 -0.863 9.639 1.00 13.87 96 LYS A CA 1
ATOM 846 C C . LYS A 1 99 ? 29.354 -0.961 10.895 1.00 12.91 96 LYS A C 1
ATOM 847 O O . LYS A 1 99 ? 29.357 -0.042 11.723 1.00 14.15 96 LYS A O 1
ATOM 853 N N . VAL A 1 100 ? 28.592 -2.046 11.015 1.00 12.11 97 VAL A N 1
ATOM 854 C CA . VAL A 1 100 ? 27.747 -2.293 12.180 1.00 12.83 97 VAL A CA 1
ATOM 855 C C . VAL A 1 100 ? 28.361 -3.450 12.954 1.00 13.66 97 VAL A C 1
ATOM 856 O O . VAL A 1 100 ? 28.578 -4.531 12.393 1.00 14.14 97 VAL A O 1
ATOM 860 N N A ILE A 1 101 ? 28.649 -3.216 14.237 0.71 13.85 98 ILE A N 1
ATOM 861 N N B ILE A 1 101 ? 28.629 -3.218 14.238 0.29 14.43 98 ILE A N 1
ATOM 862 C CA A ILE A 1 101 ? 29.400 -4.140 15.081 0.71 13.53 98 ILE A CA 1
ATOM 863 C CA B ILE A 1 101 ? 29.383 -4.132 15.086 0.29 14.66 98 ILE A CA 1
ATOM 864 C C A ILE A 1 101 ? 28.499 -4.639 16.207 0.71 13.53 98 ILE A C 1
ATOM 865 C C B ILE A 1 101 ? 28.469 -4.640 16.193 0.29 14.54 98 ILE A C 1
ATOM 866 O O A ILE A 1 101 ? 27.844 -3.843 16.891 0.71 13.65 98 ILE A O 1
ATOM 867 O O B ILE A 1 101 ? 27.767 -3.854 16.840 0.29 15.32 98 ILE A O 1
ATOM 876 N N . LYS A 1 102 ? 28.493 -5.949 16.417 1.00 13.69 99 LYS A N 1
ATOM 877 C CA . LYS A 1 102 ? 27.789 -6.568 17.532 1.00 13.91 99 LYS A CA 1
ATOM 878 C C . LYS A 1 102 ? 28.884 -7.137 18.424 1.00 14.07 99 LYS A C 1
ATOM 879 O O . LYS A 1 102 ? 29.447 -8.200 18.114 1.00 15.21 99 LYS A O 1
ATOM 885 N N . PRO A 1 103 ? 29.283 -6.441 19.496 1.00 12.78 100 PRO A N 1
ATOM 886 C CA . PRO A 1 103 ? 30.421 -6.923 20.291 1.00 13.60 100 PRO A CA 1
ATOM 887 C C . PRO A 1 103 ? 30.068 -8.029 21.263 1.00 12.95 100 PRO A C 1
ATOM 888 O O . PRO A 1 103 ? 30.976 -8.762 21.689 1.00 14.35 100 PRO A O 1
ATOM 892 N N . ASP A 1 104 ? 28.782 -8.193 21.605 1.00 13.30 101 ASP A N 1
ATOM 893 C CA . ASP A 1 104 ? 28.364 -9.122 22.660 1.00 13.30 101 ASP A CA 1
ATOM 894 C C . ASP A 1 104 ? 27.301 -10.103 22.162 1.00 12.88 101 ASP A C 1
ATOM 895 O O . ASP A 1 104 ? 26.294 -10.332 22.834 1.00 13.75 101 ASP A O 1
ATOM 900 N N . PRO A 1 105 ? 27.496 -10.712 20.988 1.00 14.64 102 PRO A N 1
ATOM 901 C CA . PRO A 1 105 ? 26.473 -11.624 20.453 1.00 16.07 102 PRO A CA 1
ATOM 902 C C . PRO A 1 105 ? 26.381 -12.893 21.280 1.00 15.46 102 PRO A C 1
ATOM 903 O O . PRO A 1 105 ? 27.306 -13.232 22.035 1.00 15.37 102 PRO A O 1
ATOM 907 N N . PRO A 1 106 ? 25.297 -13.649 21.139 1.00 15.72 103 PRO A N 1
ATOM 908 C CA . PRO A 1 106 ? 25.119 -14.890 21.907 1.00 15.82 103 PRO A CA 1
ATOM 909 C C . PRO A 1 106 ? 25.834 -16.096 21.293 1.00 15.64 103 PRO A C 1
ATOM 910 O O . PRO A 1 106 ? 25.226 -17.142 21.038 1.00 19.26 103 PRO A O 1
ATOM 914 N N . ILE A 1 107 ? 27.133 -15.947 21.046 1.00 14.63 104 ILE A N 1
ATOM 915 C CA . ILE A 1 107 ? 27.973 -16.984 20.456 1.00 15.85 104 ILE A CA 1
ATOM 916 C C . ILE A 1 107 ? 28.881 -17.528 21.557 1.00 15.61 104 ILE A C 1
ATOM 917 O O . ILE A 1 107 ? 29.733 -16.790 22.070 1.00 17.49 104 ILE A O 1
ATOM 922 N N . PRO A 1 108 ? 28.746 -18.792 21.954 1.00 15.10 105 PRO A N 1
ATOM 923 C CA . PRO A 1 108 ? 29.657 -19.335 22.975 1.00 16.17 105 PRO A CA 1
ATOM 924 C C . PRO A 1 108 ? 31.068 -19.432 22.416 1.00 17.93 105 PRO A C 1
ATOM 925 O O . PRO A 1 108 ? 31.323 -20.160 21.455 1.00 21.52 105 PRO A O 1
ATOM 929 N N . GLY A 1 109 ? 31.982 -18.685 23.016 1.00 15.09 106 GLY A N 1
ATOM 930 C CA . GLY A 1 109 ? 33.340 -18.613 22.521 1.00 15.54 106 GLY A CA 1
ATOM 931 C C . GLY A 1 109 ? 33.997 -17.334 23.001 1.00 13.64 106 GLY A C 1
ATOM 932 O O . GLY A 1 109 ? 33.431 -16.586 23.801 1.00 16.76 106 GLY A O 1
ATOM 933 N N . HIS A 1 110 ? 35.197 -17.089 22.468 1.00 13.61 107 HIS A N 1
ATOM 934 C CA . HIS A 1 110 ? 36.032 -15.969 22.885 1.00 13.67 107 HIS A CA 1
ATOM 935 C C . HIS A 1 110 ? 36.465 -15.178 21.659 1.00 13.03 107 HIS A C 1
ATOM 936 O O . HIS A 1 110 ? 37.116 -15.725 20.760 1.00 15.35 107 HIS A O 1
ATOM 943 N N . TYR A 1 111 ? 36.092 -13.898 21.620 1.00 13.89 108 TYR A N 1
ATOM 944 C CA . TYR A 1 111 ? 36.298 -13.030 20.457 1.00 13.00 108 TYR A CA 1
ATOM 945 C C . TYR A 1 111 ? 36.060 -11.599 20.926 1.00 13.33 108 TYR A C 1
ATOM 946 O O . TYR A 1 111 ? 35.524 -11.364 22.017 1.00 13.74 108 TYR A O 1
ATOM 955 N N A ARG A 1 112 ? 36.443 -10.643 20.084 0.24 14.30 109 ARG A N 1
ATOM 956 N N B ARG A 1 112 ? 36.454 -10.639 20.089 0.76 11.99 109 ARG A N 1
ATOM 957 C CA A ARG A 1 112 ? 36.129 -9.253 20.388 0.24 15.45 109 ARG A CA 1
ATOM 958 C CA B ARG A 1 112 ? 36.139 -9.244 20.382 0.76 10.98 109 ARG A CA 1
ATOM 959 C C A ARG A 1 112 ? 34.751 -8.851 19.870 0.24 14.62 109 ARG A C 1
ATOM 960 C C B ARG A 1 112 ? 34.760 -8.838 19.863 0.76 12.39 109 ARG A C 1
ATOM 961 O O A ARG A 1 112 ? 33.968 -8.239 20.603 0.24 15.34 109 ARG A O 1
ATOM 962 O O B ARG A 1 112 ? 33.985 -8.201 20.584 0.76 14.68 109 ARG A O 1
ATOM 977 N N . ALA A 1 113 ? 34.431 -9.201 18.626 1.00 13.46 110 ALA A N 1
ATOM 978 C CA . ALA A 1 113 ? 33.183 -8.739 18.027 1.00 12.47 110 ALA A CA 1
ATOM 979 C C . ALA A 1 113 ? 32.941 -9.455 16.708 1.00 12.19 110 ALA A C 1
ATOM 980 O O . ALA A 1 113 ? 33.861 -10.013 16.105 1.00 14.05 110 ALA A O 1
ATOM 982 N N . VAL A 1 114 ? 31.683 -9.425 16.270 1.00 12.63 111 VAL A N 1
ATOM 983 C CA . VAL A 1 114 ? 31.316 -9.726 14.893 1.00 12.63 111 VAL A CA 1
ATOM 984 C C . VAL A 1 114 ? 30.795 -8.440 14.257 1.00 13.84 111 VAL A C 1
ATOM 985 O O . VAL A 1 114 ? 30.340 -7.522 14.945 1.00 13.91 111 VAL A O 1
ATOM 989 N N . ALA A 1 115 ? 30.855 -8.370 12.924 1.00 14.00 112 ALA A N 1
ATOM 990 C CA . ALA A 1 115 ? 30.474 -7.126 12.260 1.00 13.12 112 ALA A CA 1
ATOM 991 C C . ALA A 1 115 ? 30.124 -7.370 10.799 1.00 12.39 112 ALA A C 1
ATOM 992 O O . ALA A 1 115 ? 30.548 -8.356 10.191 1.00 14.57 112 ALA A O 1
ATOM 994 N N . VAL A 1 116 ? 29.331 -6.450 10.246 1.00 13.05 113 VAL A N 1
ATOM 995 C CA . VAL A 1 116 ? 29.117 -6.354 8.805 1.00 12.72 113 VAL A CA 1
ATOM 996 C C . VAL A 1 116 ? 29.562 -4.972 8.342 1.00 13.55 113 VAL A C 1
ATOM 997 O O . VAL A 1 116 ? 29.504 -3.992 9.091 1.00 14.93 113 VAL A O 1
ATOM 1001 N N . GLU A 1 117 ? 30.011 -4.893 7.093 1.00 13.94 114 GLU A N 1
ATOM 1002 C CA . GLU A 1 117 ? 30.447 -3.623 6.531 1.00 13.67 114 GLU A CA 1
ATOM 1003 C C . GLU A 1 117 ? 30.025 -3.552 5.075 1.00 13.60 114 GLU A C 1
ATOM 1004 O O . GLU A 1 117 ? 30.259 -4.493 4.309 1.00 16.79 114 GLU A O 1
ATOM 1010 N N . ILE A 1 118 ? 29.414 -2.435 4.692 1.00 14.90 115 ILE A N 1
ATOM 1011 C CA . ILE A 1 118 ? 28.963 -2.247 3.320 1.00 14.84 115 ILE A CA 1
ATOM 1012 C C . ILE A 1 118 ? 29.422 -0.884 2.824 1.00 15.22 115 ILE A C 1
ATOM 1013 O O . ILE A 1 118 ? 29.594 0.059 3.603 1.00 15.76 115 ILE A O 1
ATOM 1018 N N . THR A 1 119 ? 29.629 -0.790 1.513 1.00 16.68 116 THR A N 1
ATOM 1019 C CA . THR A 1 119 ? 29.895 0.472 0.837 1.00 16.62 116 THR A CA 1
ATOM 1020 C C . THR A 1 119 ? 28.818 0.679 -0.221 1.00 15.72 116 THR A C 1
ATOM 1021 O O . THR A 1 119 ? 28.548 -0.220 -1.028 1.00 17.16 116 THR A O 1
ATOM 1025 N N . ARG A 1 120 ? 28.177 1.844 -0.197 1.00 16.10 117 ARG A N 1
ATOM 1026 C CA . ARG A 1 120 ? 27.058 2.115 -1.092 1.00 16.63 117 ARG A CA 1
ATOM 1027 C C . ARG A 1 120 ? 27.235 3.454 -1.793 1.00 18.80 117 ARG A C 1
ATOM 1028 O O . ARG A 1 120 ? 27.733 4.419 -1.203 1.00 18.31 117 ARG A O 1
ATOM 1036 N N . GLU A 1 121 ? 26.800 3.503 -3.052 1.00 21.24 118 GLU A N 1
ATOM 1037 C CA . GLU A 1 121 ? 26.692 4.737 -3.814 1.00 23.37 118 GLU A CA 1
ATOM 1038 C C . GLU A 1 121 ? 25.426 4.670 -4.663 1.00 25.61 118 GLU A C 1
ATOM 1039 O O . GLU A 1 121 ? 24.755 3.639 -4.725 1.00 27.91 118 GLU A O 1
ATOM 1045 N N . ARG A 1 122 ? 25.090 5.782 -5.311 1.00 29.46 119 ARG A N 1
ATOM 1046 C CA . ARG A 1 122 ? 23.908 5.826 -6.162 1.00 32.30 119 ARG A CA 1
ATOM 1047 C C . ARG A 1 122 ? 24.198 5.200 -7.525 1.00 36.62 119 ARG A C 1
ATOM 1048 O O . ARG A 1 122 ? 25.351 5.135 -7.960 1.00 39.53 119 ARG A O 1
ATOM 1056 N N . PRO A 1 123 ? 23.156 4.720 -8.227 1.00 40.48 120 PRO A N 1
ATOM 1057 C CA . PRO A 1 123 ? 23.312 4.196 -9.590 1.00 42.56 120 PRO A CA 1
ATOM 1058 C C . PRO A 1 123 ? 23.878 5.243 -10.546 1.00 45.16 120 PRO A C 1
ATOM 1059 O O . PRO A 1 123 ? 23.685 6.436 -10.302 1.00 44.84 120 PRO A O 1
ATOM 1071 N N . ASP B 1 5 ? 31.257 -7.047 51.697 1.00 19.37 2 ASP B N 1
ATOM 1072 C CA . ASP B 1 5 ? 31.066 -7.404 50.296 1.00 17.06 2 ASP B CA 1
ATOM 1073 C C . ASP B 1 5 ? 30.625 -6.179 49.497 1.00 16.56 2 ASP B C 1
ATOM 1074 O O . ASP B 1 5 ? 30.098 -5.208 50.045 1.00 16.97 2 ASP B O 1
ATOM 1079 N N . LYS B 1 6 ? 30.849 -6.226 48.179 1.00 14.11 3 LYS B N 1
ATOM 1080 C CA . LYS B 1 6 ? 30.602 -5.060 47.338 1.00 15.10 3 LYS B CA 1
ATOM 1081 C C . LYS B 1 6 ? 29.872 -5.420 46.056 1.00 13.28 3 LYS B C 1
ATOM 1082 O O . LYS B 1 6 ? 30.103 -6.480 45.464 1.00 15.69 3 LYS B O 1
ATOM 1088 N N . ILE B 1 7 ? 28.999 -4.515 45.622 1.00 13.11 4 ILE B N 1
ATOM 1089 C CA . ILE B 1 7 ? 28.533 -4.474 44.240 1.00 13.34 4 ILE B CA 1
ATOM 1090 C C . ILE B 1 7 ? 29.191 -3.274 43.575 1.00 12.31 4 ILE B C 1
ATOM 1091 O O . ILE B 1 7 ? 29.248 -2.184 44.165 1.00 14.13 4 ILE B O 1
ATOM 1096 N N . TYR B 1 8 ? 29.694 -3.472 42.352 1.00 13.30 5 TYR B N 1
ATOM 1097 C CA . TYR B 1 8 ? 30.281 -2.406 41.552 1.00 13.73 5 TYR B CA 1
ATOM 1098 C C . TYR B 1 8 ? 29.498 -2.201 40.259 1.00 12.42 5 TYR B C 1
ATOM 1099 O O . TYR B 1 8 ? 29.013 -3.157 39.644 1.00 15.14 5 TYR B O 1
ATOM 1108 N N . ILE B 1 9 ? 29.416 -0.947 39.823 1.00 12.89 6 ILE B N 1
ATOM 1109 C CA . ILE B 1 9 ? 29.123 -0.625 38.429 1.00 13.36 6 ILE B CA 1
ATOM 1110 C C . ILE B 1 9 ? 30.251 0.273 37.945 1.00 13.31 6 ILE B C 1
ATOM 1111 O O . ILE B 1 9 ? 30.448 1.373 38.484 1.00 15.96 6 ILE B O 1
ATOM 1116 N N . HIS B 1 10 ? 30.988 -0.188 36.936 1.00 13.53 7 HIS B N 1
ATOM 1117 C CA . HIS B 1 10 ? 32.209 0.469 36.490 1.00 13.55 7 HIS B CA 1
ATOM 1118 C C . HIS B 1 10 ? 31.966 1.315 35.243 1.00 13.02 7 HIS B C 1
ATOM 1119 O O . HIS B 1 10 ? 31.420 0.824 34.243 1.00 13.45 7 HIS B O 1
ATOM 1126 N N A ASP B 1 11 ? 32.378 2.578 35.297 0.64 12.45 8 ASP B N 1
ATOM 1127 N N B ASP B 1 11 ? 32.401 2.574 35.315 0.36 15.08 8 ASP B N 1
ATOM 1128 C CA A ASP B 1 11 ? 32.510 3.411 34.097 0.64 11.23 8 ASP B CA 1
ATOM 1129 C CA B ASP B 1 11 ? 32.505 3.483 34.172 0.36 16.97 8 ASP B CA 1
ATOM 1130 C C A ASP B 1 11 ? 31.182 3.601 33.363 0.64 12.31 8 ASP B C 1
ATOM 1131 C C B ASP B 1 11 ? 31.198 3.602 33.393 0.36 15.63 8 ASP B C 1
ATOM 1132 O O A ASP B 1 11 ? 31.106 3.491 32.136 0.64 12.32 8 ASP B O 1
ATOM 1133 O O B ASP B 1 11 ? 31.150 3.433 32.172 0.36 17.08 8 ASP B O 1
ATOM 1150 N N . GLU B 1 13 ? 28.672 5.792 31.523 1.00 12.82 10 GLU B N 1
ATOM 1151 C CA . GLU B 1 13 ? 28.885 6.998 30.733 1.00 14.17 10 GLU B CA 1
ATOM 1152 C C . GLU B 1 13 ? 27.555 7.671 30.443 1.00 13.45 10 GLU B C 1
ATOM 1153 O O . GLU B 1 13 ? 26.631 7.032 29.925 1.00 14.61 10 GLU B O 1
ATOM 1159 N N . PHE B 1 14 ? 27.468 8.958 30.770 1.00 14.95 11 PHE B N 1
ATOM 1160 C CA . PHE B 1 14 ? 26.276 9.757 30.549 1.00 14.12 11 PHE B CA 1
ATOM 1161 C C . PHE B 1 14 ? 26.663 11.028 29.806 1.00 15.38 11 PHE B C 1
ATOM 1162 O O . PHE B 1 14 ? 27.813 11.464 29.840 1.00 24.50 11 PHE B O 1
ATOM 1170 N N . TYR B 1 15 ? 25.707 11.609 29.100 1.00 13.82 12 TYR B N 1
ATOM 1171 C CA . TYR B 1 15 ? 25.870 12.957 28.572 1.00 13.71 12 TYR B CA 1
ATOM 1172 C C . TYR B 1 15 ? 25.018 13.887 29.422 1.00 14.97 12 TYR B C 1
ATOM 1173 O O . TYR B 1 15 ? 23.823 13.635 29.612 1.00 18.88 12 TYR B O 1
ATOM 1182 N N . GLY B 1 16 ? 25.637 14.933 29.971 1.00 13.62 13 GLY B N 1
ATOM 1183 C CA . GLY B 1 16 ? 24.946 15.825 30.881 1.00 15.76 13 GLY B CA 1
ATOM 1184 C C . GLY B 1 16 ? 25.369 17.265 30.668 1.00 14.20 13 GLY B C 1
ATOM 1185 O O . GLY B 1 16 ? 26.197 17.565 29.808 1.00 15.21 13 GLY B O 1
ATOM 1186 N N . TYR B 1 17 ? 24.789 18.154 31.477 1.00 15.66 14 TYR B N 1
ATOM 1187 C CA . TYR B 1 17 ? 24.933 19.590 31.258 1.00 16.34 14 TYR B CA 1
ATOM 1188 C C . TYR B 1 17 ? 25.496 20.317 32.473 1.00 17.16 14 TYR B C 1
ATOM 1189 O O . TYR B 1 17 ? 25.458 21.551 32.532 1.00 17.09 14 TYR B O 1
ATOM 1198 N N . HIS B 1 18 ? 26.067 19.579 33.417 1.00 15.62 15 HIS B N 1
ATOM 1199 C CA . HIS B 1 18 ? 26.564 20.182 34.642 1.00 15.67 15 HIS B CA 1
ATOM 1200 C C . HIS B 1 18 ? 27.780 21.048 34.359 1.00 17.18 15 HIS B C 1
ATOM 1201 O O . HIS B 1 18 ? 28.529 20.818 33.405 1.00 17.97 15 HIS B O 1
ATOM 1208 N N . GLY B 1 19 ? 27.983 22.050 35.210 1.00 15.58 16 GLY B N 1
ATOM 1209 C CA . GLY B 1 19 ? 29.176 22.859 35.090 1.00 16.96 16 GLY B CA 1
ATOM 1210 C C . GLY B 1 19 ? 29.032 24.246 35.675 1.00 18.47 16 GLY B C 1
ATOM 1211 O O . GLY B 1 19 ? 27.927 24.799 35.742 1.00 19.44 16 GLY B O 1
ATOM 1212 N N . VAL B 1 20 ? 30.163 24.818 36.090 1.00 18.77 17 VAL B N 1
ATOM 1213 C CA . VAL B 1 20 ? 30.179 26.163 36.655 1.00 20.26 17 VAL B CA 1
ATOM 1214 C C . VAL B 1 20 ? 29.932 27.213 35.575 1.00 20.17 17 VAL B C 1
ATOM 1215 O O . VAL B 1 20 ? 29.290 28.243 35.825 1.00 24.20 17 VAL B O 1
ATOM 1219 N N . PHE B 1 21 ? 30.457 26.979 34.337 1.00 20.77 18 PHE B N 1
ATOM 1220 C CA . PHE B 1 21 ? 30.345 27.992 33.288 1.00 22.28 18 PHE B CA 1
ATOM 1221 C C . PHE B 1 21 ? 29.027 27.829 32.537 1.00 22.15 18 PHE B C 1
ATOM 1222 O O . PHE B 1 21 ? 28.641 26.707 32.203 1.00 21.14 18 PHE B O 1
ATOM 1230 N N . PRO B 1 22 ? 28.324 28.923 32.244 1.00 22.76 19 PRO B N 1
ATOM 1231 C CA . PRO B 1 22 ? 27.062 28.791 31.499 1.00 22.84 19 PRO B CA 1
ATOM 1232 C C . PRO B 1 22 ? 27.239 28.119 30.155 1.00 21.27 19 PRO B C 1
ATOM 1233 O O . PRO B 1 22 ? 26.321 27.432 29.688 1.00 21.52 19 PRO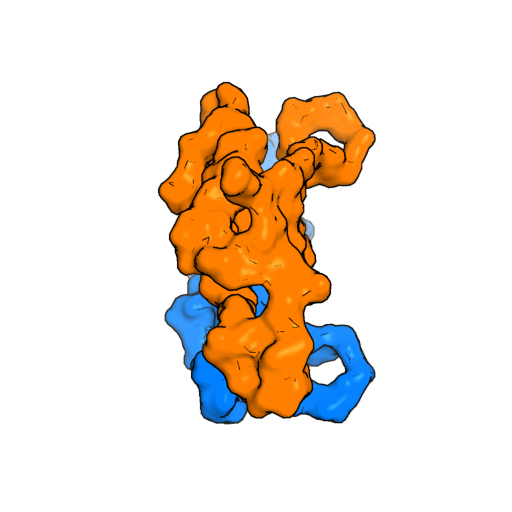 B O 1
ATOM 1237 N N . GLU B 1 23 ? 28.401 28.292 29.524 1.00 20.50 20 GLU B N 1
ATOM 1238 C CA . GLU B 1 23 ? 28.649 27.636 28.245 1.00 18.93 20 GLU B CA 1
ATOM 1239 C C . GLU B 1 23 ? 28.609 26.119 28.387 1.00 17.88 20 GLU B C 1
ATOM 1240 O O . GLU B 1 23 ? 28.137 25.420 27.482 1.00 18.36 20 GLU B O 1
ATOM 1246 N N . GLU B 1 24 ? 29.088 25.594 29.521 1.00 16.87 21 GLU B N 1
ATOM 1247 C CA . GLU B 1 24 ? 29.004 24.157 29.762 1.00 16.96 21 GLU B CA 1
ATOM 1248 C C . GLU B 1 24 ? 27.555 23.716 29.894 1.00 17.03 21 GLU B C 1
ATOM 1249 O O . GLU B 1 24 ? 27.190 22.621 29.446 1.00 16.23 21 GLU B O 1
ATOM 1255 N N . ASN B 1 25 ? 26.718 24.552 30.523 1.00 17.30 22 ASN B N 1
ATOM 1256 C CA . ASN B 1 25 ? 25.311 24.196 30.686 1.00 18.81 22 ASN B CA 1
ATOM 1257 C C . ASN B 1 25 ? 24.591 24.160 29.343 1.00 19.50 22 ASN B C 1
ATOM 1258 O O . ASN B 1 25 ? 23.598 23.439 29.195 1.00 19.66 22 ASN B O 1
ATOM 1263 N N . LYS B 1 26 ? 25.077 24.929 28.362 1.00 18.63 23 LYS B N 1
ATOM 1264 C CA . LYS B 1 26 ? 24.505 24.920 27.019 1.00 20.27 23 LYS B CA 1
ATOM 1265 C C . LYS B 1 26 ? 25.002 23.729 26.201 1.00 18.97 23 LYS B C 1
ATOM 1266 O O . LYS B 1 26 ? 24.200 22.995 25.614 1.00 20.80 23 LYS B O 1
ATOM 1272 N N . LEU B 1 27 ? 26.321 23.512 26.163 1.00 17.36 24 LEU B N 1
ATOM 1273 C CA . LEU B 1 27 ? 26.892 22.505 25.270 1.00 16.40 24 LEU B CA 1
ATOM 1274 C C . LEU B 1 27 ? 26.742 21.090 25.817 1.00 15.81 24 LEU B C 1
ATOM 1275 O O . LEU B 1 27 ? 26.522 20.147 25.046 1.00 16.86 24 LEU B O 1
ATOM 1280 N N . GLY B 1 28 ? 26.885 20.919 27.130 1.00 15.45 25 GLY B N 1
ATOM 1281 C CA . GLY B 1 28 ? 26.992 19.591 27.708 1.00 15.78 25 GLY B CA 1
ATOM 1282 C C . GLY B 1 28 ? 28.353 18.957 27.441 1.00 14.10 25 GLY B C 1
ATOM 1283 O O . GLY B 1 28 ? 29.221 19.515 26.762 1.00 16.24 25 GLY B O 1
ATOM 1284 N N . GLN B 1 29 ? 28.531 17.758 27.997 1.00 13.98 26 GLN B N 1
ATOM 1285 C CA . GLN B 1 29 ? 29.770 16.994 27.857 1.00 13.28 26 GLN B CA 1
ATOM 1286 C C . GLN B 1 29 ? 29.554 15.613 28.464 1.00 12.96 26 GLN B C 1
ATOM 1287 O O . GLN B 1 29 ? 28.531 15.351 29.106 1.00 14.44 26 GLN B O 1
ATOM 1293 N N . ARG B 1 30 ? 30.543 14.734 28.270 1.00 13.66 27 ARG B N 1
ATOM 1294 C CA . ARG B 1 30 ? 30.528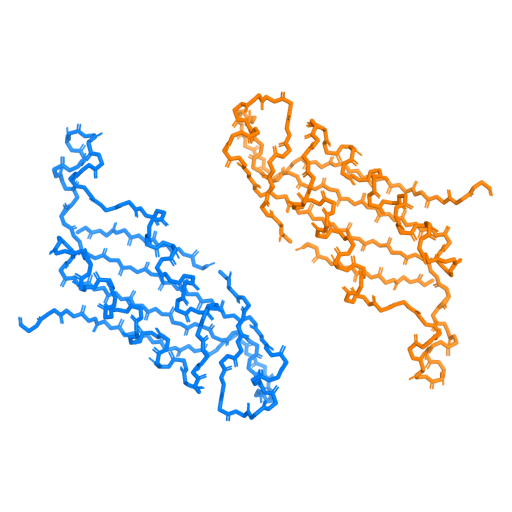 13.425 28.917 1.00 12.97 27 ARG B CA 1
ATOM 1295 C C . ARG B 1 30 ? 30.692 13.559 30.426 1.00 12.15 27 ARG B C 1
ATOM 1296 O O . ARG B 1 30 ? 31.470 14.386 30.921 1.00 12.90 27 ARG B O 1
ATOM 1304 N N . PHE B 1 31 ? 29.991 12.700 31.155 1.00 12.20 28 PHE B N 1
ATOM 1305 C CA . PHE B 1 31 ? 30.258 12.446 32.564 1.00 13.19 28 PHE B CA 1
ATOM 1306 C C . PHE B 1 31 ? 30.319 10.941 32.759 1.00 15.87 28 PHE B C 1
ATOM 1307 O O . PHE B 1 31 ? 29.548 10.196 32.145 1.00 17.73 28 PHE B O 1
ATOM 1315 N N . LYS B 1 32 ? 31.243 10.492 33.598 1.00 13.48 29 LYS B N 1
ATOM 1316 C CA . LYS B 1 32 ? 31.358 9.082 33.930 1.00 13.86 29 LYS B CA 1
ATOM 1317 C C . LYS B 1 32 ? 31.171 8.912 35.430 1.00 13.59 29 LYS B C 1
ATOM 1318 O O . LYS B 1 32 ? 31.459 9.822 36.215 1.00 15.14 29 LYS B O 1
ATOM 1324 N N . VAL B 1 33 ? 30.663 7.751 35.830 1.00 13.65 30 VAL B N 1
ATOM 1325 C CA . VAL B 1 33 ? 30.449 7.447 37.242 1.00 13.59 30 VAL B CA 1
ATOM 1326 C C . VAL B 1 33 ? 30.944 6.035 37.525 1.00 12.12 30 VAL B C 1
ATOM 1327 O O . VAL B 1 33 ? 30.625 5.101 36.781 1.00 13.70 30 VAL B O 1
ATOM 1331 N N . ASP B 1 34 ? 31.707 5.876 38.608 1.00 12.29 31 ASP B N 1
ATOM 1332 C CA . ASP B 1 34 ? 31.997 4.567 39.180 1.00 12.90 31 ASP B CA 1
ATOM 1333 C C . ASP B 1 34 ? 31.218 4.466 40.482 1.00 13.28 31 ASP B C 1
ATOM 1334 O O . ASP B 1 34 ? 31.255 5.393 41.301 1.00 15.51 31 ASP B O 1
ATOM 1339 N N . LEU B 1 35 ? 30.523 3.351 40.674 1.00 13.18 32 LEU B N 1
ATOM 1340 C CA . LEU B 1 35 ? 29.725 3.114 41.870 1.00 13.07 32 LEU B CA 1
ATOM 1341 C C . LEU B 1 35 ? 30.262 1.899 42.609 1.00 13.97 32 LEU B C 1
ATOM 1342 O O . LEU B 1 35 ? 30.554 0.871 41.994 1.00 13.88 32 LEU B O 1
ATOM 1347 N N . THR B 1 36 ? 30.381 2.024 43.934 1.00 12.97 33 THR B N 1
ATOM 1348 C CA . THR B 1 36 ? 30.622 0.903 44.837 1.00 14.04 33 THR B CA 1
ATOM 1349 C C . THR B 1 36 ? 29.595 0.996 45.956 1.00 15.08 33 THR B C 1
ATOM 1350 O O . THR B 1 36 ? 29.443 2.058 46.565 1.00 17.21 33 THR B O 1
ATOM 1354 N N . VAL B 1 37 ? 28.896 -0.100 46.240 1.00 14.49 34 VAL B N 1
ATOM 1355 C CA . VAL B 1 37 ? 28.029 -0.164 47.413 1.00 16.36 34 VAL B CA 1
ATOM 1356 C C . VAL B 1 37 ? 28.445 -1.349 48.270 1.00 16.89 34 VAL B C 1
ATOM 1357 O O . VAL B 1 37 ? 28.830 -2.402 47.746 1.00 16.39 34 VAL B O 1
ATOM 1361 N N . GLU B 1 38 ? 28.387 -1.166 49.588 1.00 15.78 35 GLU B N 1
ATOM 1362 C CA . GLU B 1 38 ? 28.790 -2.187 50.550 1.00 16.00 35 GLU B CA 1
ATOM 1363 C C . GLU B 1 38 ? 27.561 -2.750 51.249 1.00 16.87 35 GLU B C 1
ATOM 1364 O O . GLU B 1 38 ? 26.730 -1.991 51.764 1.00 17.64 35 GLU B O 1
ATOM 1370 N N . LEU B 1 39 ? 27.460 -4.076 51.270 1.00 17.47 36 LEU B N 1
ATOM 1371 C CA . LEU B 1 39 ? 26.331 -4.798 51.847 1.00 17.85 36 LEU B CA 1
ATOM 1372 C C . LEU B 1 39 ? 26.757 -6.249 52.005 1.00 17.89 36 LEU B C 1
ATOM 1373 O O . LEU B 1 39 ? 27.714 -6.692 51.369 1.00 20.23 36 LEU B O 1
ATOM 1378 N N A ASP B 1 40 ? 26.064 -6.963 52.893 0.62 19.82 37 ASP B N 1
ATOM 1379 N N B ASP B 1 40 ? 26.028 -7.004 52.823 0.38 19.37 37 ASP B N 1
ATOM 1380 C CA A ASP B 1 40 ? 26.270 -8.399 52.974 0.62 20.71 37 ASP B CA 1
ATOM 1381 C CA B ASP B 1 40 ? 26.375 -8.411 53.046 0.38 20.09 37 ASP B CA 1
ATOM 1382 C C A ASP B 1 40 ? 25.751 -9.048 51.706 0.62 20.55 37 ASP B C 1
ATOM 1383 C C B ASP B 1 40 ? 25.742 -9.279 51.955 0.38 19.76 37 ASP B C 1
ATOM 1384 O O A ASP B 1 40 ? 24.617 -8.798 51.282 0.62 20.39 37 ASP B O 1
ATOM 1385 O O B ASP B 1 40 ? 24.516 -9.404 51.889 0.38 20.95 37 ASP B O 1
ATOM 1394 N N . LEU B 1 41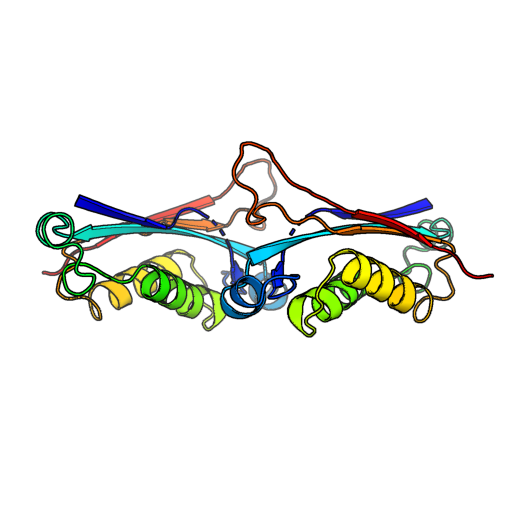 ? 26.577 -9.885 51.098 1.00 17.42 38 LEU B N 1
ATOM 1395 C CA . LEU B 1 41 ? 26.125 -10.684 49.963 1.00 16.52 38 LEU B CA 1
ATOM 1396 C C . LEU B 1 41 ? 26.073 -12.177 50.257 1.00 17.48 38 LEU B C 1
ATOM 1397 O O . LEU B 1 41 ? 25.685 -12.951 49.377 1.00 19.64 38 LEU B O 1
ATOM 1402 N N . LYS B 1 42 ? 26.436 -12.602 51.470 1.00 17.91 39 LYS B N 1
ATOM 1403 C CA . LYS B 1 42 ? 26.497 -14.035 51.755 1.00 18.33 39 LYS B CA 1
ATOM 1404 C C . LYS B 1 42 ? 25.120 -14.694 51.689 1.00 18.41 39 LYS B C 1
ATOM 1405 O O . LYS B 1 42 ? 24.982 -15.798 51.150 1.00 18.79 39 LYS B O 1
ATOM 1411 N N A ARG B 1 43 ? 24.090 -14.040 52.232 0.44 17.08 40 ARG B N 1
ATOM 1412 N N B ARG B 1 43 ? 24.090 -14.043 52.236 0.56 16.68 40 ARG B N 1
ATOM 1413 C CA A ARG B 1 43 ? 22.754 -14.629 52.180 0.44 16.98 40 ARG B CA 1
ATOM 1414 C CA B ARG B 1 43 ? 22.757 -14.635 52.176 0.56 16.57 40 ARG B CA 1
ATOM 1415 C C A ARG B 1 43 ? 22.278 -14.789 50.741 0.44 16.84 40 ARG B C 1
ATOM 1416 C C B ARG B 1 43 ? 22.295 -14.800 50.734 0.56 16.29 40 ARG B C 1
ATOM 1417 O O A ARG B 1 43 ? 21.615 -15.779 50.404 0.44 18.77 40 ARG B O 1
ATOM 1418 O O B ARG B 1 43 ? 21.660 -15.806 50.389 0.56 18.46 40 ARG B O 1
ATOM 1433 N N . ALA B 1 44 ? 22.613 -13.829 49.875 1.00 17.68 41 ALA B N 1
ATOM 1434 C CA . ALA B 1 44 ? 22.289 -13.961 48.457 1.00 17.60 41 ALA B CA 1
ATOM 1435 C C . ALA B 1 44 ? 23.111 -15.065 47.795 1.00 16.40 41 ALA B C 1
ATOM 1436 O O . ALA B 1 44 ? 22.576 -15.863 47.015 1.00 18.02 41 ALA B O 1
ATOM 1438 N N . GLY B 1 45 ? 24.416 -15.118 48.079 1.00 16.91 42 GLY B N 1
ATOM 1439 C CA . GLY B 1 45 ? 25.261 -16.130 47.464 1.00 18.26 42 GLY B CA 1
ATOM 1440 C C . GLY B 1 45 ? 24.940 -17.548 47.905 1.00 17.97 42 GLY B C 1
ATOM 1441 O O . GLY B 1 45 ? 25.212 -18.506 47.172 1.00 19.95 42 GLY B O 1
ATOM 1442 N N . GLU B 1 46 ? 24.366 -17.708 49.102 1.00 16.81 43 GLU B N 1
ATOM 1443 C CA . GLU B 1 46 ? 23.962 -19.029 49.574 1.00 18.02 43 GLU B CA 1
ATOM 1444 C C . GLU B 1 46 ? 22.595 -19.450 49.048 1.00 20.35 43 GLU B C 1
ATOM 1445 O O . GLU B 1 46 ? 22.379 -20.639 48.789 1.00 24.69 43 GLU B O 1
ATOM 1451 N N . SER B 1 47 ? 21.670 -18.503 48.887 1.00 18.27 44 SER B N 1
ATOM 1452 C CA . SER B 1 47 ? 20.294 -18.804 48.516 1.00 18.03 44 SER B CA 1
ATOM 1453 C C . SER B 1 47 ? 20.018 -18.682 47.028 1.00 17.17 44 SER B C 1
ATOM 1454 O O . SER B 1 47 ? 19.022 -19.247 46.557 1.00 19.62 44 SER B O 1
ATOM 1457 N N . ASP B 1 48 ? 20.853 -17.951 46.286 1.00 16.52 45 ASP B N 1
ATOM 1458 C CA . ASP B 1 48 ? 20.581 -17.592 44.893 1.00 17.17 45 ASP B CA 1
ATOM 1459 C C . ASP B 1 48 ? 19.315 -16.739 44.746 1.00 18.63 45 ASP B C 1
ATOM 1460 O O . ASP B 1 48 ? 18.710 -16.706 43.671 1.00 19.98 45 ASP B O 1
ATOM 1465 N N A ASP B 1 49 ? 18.915 -16.038 45.807 0.50 19.20 46 ASP B N 1
ATOM 1466 N N B ASP B 1 49 ? 18.889 -16.054 45.812 0.50 18.29 46 ASP B N 1
ATOM 1467 C CA A ASP B 1 49 ? 17.685 -15.254 45.832 0.50 19.78 46 ASP B CA 1
ATOM 1468 C CA B ASP B 1 49 ? 17.655 -15.270 45.819 0.50 17.96 46 ASP B CA 1
ATOM 1469 C C A ASP B 1 49 ? 18.040 -13.774 45.769 0.50 19.98 46 ASP B C 1
ATOM 1470 C C B ASP B 1 49 ? 17.997 -13.783 45.784 0.50 18.98 46 ASP B C 1
ATOM 1471 O O A ASP B 1 49 ? 18.677 -13.246 46.687 0.50 20.34 46 ASP B O 1
ATOM 1472 O O B ASP B 1 49 ? 18.576 -13.256 46.741 0.50 18.90 46 ASP B O 1
ATOM 1481 N N . LEU B 1 50 ? 17.596 -13.103 44.702 1.00 20.41 47 LEU B N 1
ATOM 1482 C CA . LEU B 1 50 ? 17.906 -11.685 44.523 1.00 20.48 47 LEU B CA 1
ATOM 1483 C C . LEU B 1 50 ? 17.351 -10.806 45.640 1.00 20.46 47 LEU B C 1
ATOM 1484 O O . LEU B 1 50 ? 17.888 -9.718 45.879 1.00 21.45 47 LEU B O 1
ATOM 1489 N N A GLU B 1 51 ? 16.295 -11.244 46.333 0.69 19.96 48 GLU B N 1
ATOM 1490 N N B GLU B 1 51 ? 16.299 -11.254 46.331 0.31 21.39 48 GLU B N 1
ATOM 1491 C CA A GLU B 1 51 ? 15.756 -10.437 47.423 0.69 21.09 48 GLU B CA 1
ATOM 1492 C CA B GLU B 1 51 ? 15.745 -10.483 47.438 0.31 22.83 48 GLU B CA 1
ATOM 1493 C C A GLU B 1 51 ? 16.750 -10.248 48.564 0.69 20.53 48 GLU B C 1
ATOM 1494 C C B GLU B 1 51 ? 16.768 -10.226 48.536 0.31 21.14 48 GLU B C 1
ATOM 1495 O O A GLU B 1 51 ? 16.532 -9.377 49.412 0.69 24.42 48 GLU B O 1
ATOM 1496 O O B GLU B 1 51 ? 16.594 -9.290 49.324 0.31 22.58 48 GLU B O 1
ATOM 1507 N N . HIS B 1 52 ? 17.833 -11.023 48.602 1.00 19.30 49 HIS B N 1
ATOM 1508 C CA . HIS B 1 52 ? 18.894 -10.826 49.583 1.00 18.28 49 HIS B CA 1
ATOM 1509 C C . HIS B 1 52 ? 20.005 -9.910 49.086 1.00 19.93 49 HIS B C 1
ATOM 1510 O O . HIS B 1 52 ? 21.013 -9.743 49.782 1.00 20.16 49 HIS B O 1
ATOM 1517 N N . SER B 1 53 ? 19.859 -9.314 47.911 1.00 19.62 50 SER B N 1
ATOM 1518 C CA . SER B 1 53 ? 20.860 -8.380 47.412 1.00 18.17 50 SER B CA 1
ATOM 1519 C C . SER B 1 53 ? 20.139 -7.127 46.925 1.00 19.56 50 SER B C 1
ATOM 1520 O O . SER B 1 53 ? 18.987 -6.862 47.288 1.00 22.20 50 SER B O 1
ATOM 1523 N N . VAL B 1 54 ? 20.826 -6.329 46.107 1.00 18.40 51 VAL B N 1
ATOM 1524 C CA . VAL B 1 54 ? 20.262 -5.127 45.507 1.00 18.73 51 VAL B CA 1
ATOM 1525 C C . VAL B 1 54 ? 20.426 -5.247 44.002 1.00 18.55 51 VAL B C 1
ATOM 1526 O O . VAL B 1 54 ? 21.520 -5.560 43.520 1.00 19.18 51 VAL B O 1
ATOM 1530 N N . ASN B 1 55 ? 19.336 -5.021 43.273 1.00 18.36 52 ASN B N 1
ATOM 1531 C CA . ASN B 1 55 ? 19.329 -5.163 41.821 1.00 19.88 52 ASN B CA 1
ATOM 1532 C C . ASN B 1 55 ? 20.230 -4.104 41.187 1.00 19.94 52 ASN B C 1
ATOM 1533 O O . ASN B 1 55 ? 19.948 -2.905 41.278 1.00 19.92 52 ASN B O 1
ATOM 1538 N N . TYR B 1 56 ? 21.301 -4.532 40.515 1.00 20.10 53 TYR B N 1
ATOM 1539 C CA . TYR B 1 56 ? 22.214 -3.515 39.999 1.00 19.83 53 TYR B CA 1
ATOM 1540 C C . TYR B 1 56 ? 21.632 -2.715 38.837 1.00 18.88 53 TYR B C 1
ATOM 1541 O O . TYR B 1 56 ? 22.112 -1.613 38.575 1.00 19.02 53 TYR B O 1
ATOM 1550 N N . GLY B 1 57 ? 20.599 -3.220 38.156 1.00 18.83 54 GLY B N 1
ATOM 1551 C CA . GLY B 1 57 ? 19.916 -2.398 37.168 1.00 19.42 54 GLY B CA 1
ATOM 1552 C C . GLY B 1 57 ? 19.245 -1.189 37.794 1.00 19.45 54 GLY B C 1
ATOM 1553 O O . GLY B 1 57 ? 19.226 -0.096 37.212 1.00 19.00 54 GLY B O 1
ATOM 1554 N N . GLU B 1 58 ? 18.692 -1.362 38.994 1.00 18.92 55 GLU B N 1
ATOM 1555 C CA . GLU B 1 58 ? 18.104 -0.226 39.698 1.00 19.60 55 GLU B CA 1
ATOM 1556 C C . GLU B 1 58 ? 19.173 0.778 40.103 1.00 18.88 55 GLU B C 1
ATOM 1557 O O . GLU B 1 58 ? 18.949 1.993 40.044 1.00 19.51 55 GLU B O 1
ATOM 1563 N N . LEU B 1 59 ? 20.335 0.288 40.538 1.00 16.23 56 LEU B N 1
ATOM 1564 C CA . LEU B 1 59 ? 21.427 1.190 40.884 1.00 15.57 56 LEU B CA 1
ATOM 1565 C C . LEU B 1 59 ? 21.880 1.995 39.670 1.00 16.31 56 LEU B C 1
ATOM 1566 O O . LEU B 1 59 ? 22.136 3.200 39.780 1.00 15.64 56 LEU B O 1
ATOM 1571 N N . PHE B 1 60 ? 21.977 1.351 38.499 1.00 15.24 57 PHE B N 1
ATOM 1572 C CA . PHE B 1 60 ? 22.315 2.095 37.287 1.00 14.53 57 PHE B CA 1
ATOM 1573 C C . PHE B 1 60 ? 21.315 3.216 37.030 1.00 15.64 57 PHE B C 1
ATOM 1574 O O . PHE B 1 60 ? 21.704 4.360 36.757 1.00 15.32 57 PHE B O 1
ATOM 1582 N N . GLU B 1 61 ? 20.016 2.898 37.092 1.00 16.29 58 GLU B N 1
ATOM 1583 C CA . GLU B 1 61 ? 18.992 3.899 36.806 1.00 18.15 58 GLU B CA 1
ATOM 1584 C C . GLU B 1 61 ? 19.038 5.048 37.810 1.00 18.45 58 GLU B C 1
ATOM 1585 O O . GLU B 1 61 ? 18.830 6.212 37.442 1.00 17.53 58 GLU B O 1
ATOM 1591 N N . LEU B 1 62 ? 19.314 4.742 39.081 1.00 16.50 59 LEU B N 1
ATOM 1592 C CA . LEU B 1 62 ? 19.427 5.795 40.086 1.00 16.78 59 LEU B CA 1
ATOM 1593 C C . LEU B 1 62 ? 20.523 6.789 39.708 1.00 15.56 59 LEU B C 1
ATOM 1594 O O . LEU B 1 62 ? 20.345 8.012 39.829 1.00 17.44 59 LEU B O 1
ATOM 1599 N N . CYS B 1 63 ? 21.661 6.282 39.242 1.00 14.89 60 CYS B N 1
ATOM 1600 C CA . CYS B 1 63 ? 22.748 7.154 38.809 1.00 14.51 60 CYS B CA 1
ATOM 1601 C C . CYS B 1 63 ? 22.354 7.948 37.574 1.00 15.54 60 CYS B C 1
ATOM 1602 O O . CYS B 1 63 ? 22.603 9.159 37.501 1.00 15.03 60 CYS B O 1
ATOM 1605 N N . ARG B 1 64 ? 21.743 7.277 36.586 1.00 15.50 61 ARG B N 1
ATOM 1606 C CA . ARG B 1 64 ? 21.333 7.957 35.360 1.00 14.97 61 ARG B CA 1
ATOM 1607 C C . ARG B 1 64 ? 20.417 9.138 35.659 1.00 16.72 61 ARG B C 1
ATOM 1608 O O . ARG B 1 64 ? 20.564 10.213 35.064 1.00 18.16 61 ARG B O 1
ATOM 1616 N N . LYS B 1 65 ? 19.465 8.957 36.581 1.00 15.86 62 LYS B N 1
ATOM 1617 C CA . LYS B 1 65 ? 18.539 10.037 36.913 1.00 17.06 62 LYS B CA 1
ATOM 1618 C C . LYS B 1 65 ? 19.290 11.276 37.386 1.00 17.31 62 LYS B C 1
ATOM 1619 O O . LYS B 1 65 ? 19.001 12.398 36.950 1.00 18.71 62 LYS B O 1
ATOM 1625 N N . VAL B 1 66 ? 20.260 11.095 38.284 1.00 15.56 63 VAL B N 1
ATOM 1626 C CA . VAL B 1 66 ? 20.987 12.245 38.816 1.00 15.64 63 VAL B CA 1
ATOM 1627 C C . VAL B 1 66 ? 21.793 12.937 37.721 1.00 16.09 63 VAL B C 1
ATOM 1628 O O . VAL B 1 66 ? 21.806 14.172 37.634 1.00 17.06 63 VAL B O 1
ATOM 1632 N N . VAL B 1 67 ? 22.467 12.164 36.862 1.00 15.44 64 VAL B N 1
ATOM 1633 C CA . VAL B 1 67 ? 23.395 12.778 35.913 1.00 15.12 64 VAL B CA 1
ATOM 1634 C C . VAL B 1 67 ? 22.663 13.359 34.708 1.00 15.68 64 VAL B C 1
ATOM 1635 O O . VAL B 1 67 ? 23.056 14.410 34.183 1.00 15.96 64 VAL B O 1
ATOM 1639 N N . GLU B 1 68 ? 21.613 12.686 34.232 1.00 16.41 65 GLU B N 1
ATOM 1640 C CA . GLU B 1 68 ? 20.948 13.091 32.998 1.00 18.40 65 GLU B CA 1
ATOM 1641 C C . GLU B 1 68 ? 19.700 13.934 33.212 1.00 20.79 65 GLU B C 1
ATOM 1642 O O . GLU B 1 68 ? 19.360 14.736 32.336 1.00 25.07 65 GLU B O 1
ATOM 1648 N N . ASP B 1 69 ? 18.994 13.766 34.331 1.00 20.48 66 ASP B N 1
ATOM 1649 C CA . ASP B 1 69 ? 17.709 14.429 34.531 1.00 20.73 66 ASP B CA 1
ATOM 1650 C C . ASP B 1 69 ? 17.805 15.656 35.426 1.00 22.17 66 ASP B C 1
ATOM 1651 O O . ASP B 1 69 ? 16.776 16.286 35.711 1.00 25.53 66 ASP B O 1
ATOM 1656 N N . ARG B 1 70 ? 19.005 15.999 35.884 1.00 21.92 67 ARG B N 1
ATOM 1657 C CA . ARG B 1 70 ? 19.240 17.173 36.708 1.00 21.92 67 ARG B CA 1
ATOM 1658 C C . ARG B 1 70 ? 20.469 17.891 36.174 1.00 21.05 67 ARG B C 1
ATOM 1659 O O . ARG B 1 70 ? 21.277 17.311 35.448 1.00 21.13 67 ARG B O 1
ATOM 1667 N N . THR B 1 71 ? 20.615 19.161 36.549 1.00 19.63 68 THR B N 1
ATOM 1668 C CA . THR B 1 71 ? 21.778 19.947 36.149 1.00 20.54 68 THR B CA 1
ATOM 1669 C C . THR B 1 71 ? 22.275 20.747 37.340 1.00 18.77 68 THR B C 1
ATOM 1670 O O . THR B 1 71 ? 21.551 21.606 37.858 1.00 22.57 68 THR B O 1
ATOM 1674 N N . TYR B 1 72 ? 23.509 20.470 37.757 1.00 17.33 69 TYR B N 1
ATOM 1675 C CA . TYR B 1 72 ? 24.161 21.154 38.862 1.00 16.45 69 TYR B CA 1
ATOM 1676 C C . TYR B 1 72 ? 25.384 21.900 38.353 1.00 17.62 69 TYR B C 1
ATOM 1677 O O . TYR B 1 72 ? 25.889 21.640 37.257 1.00 17.73 69 TYR B O 1
ATOM 1686 N N A LYS B 1 73 ? 25.872 22.841 39.159 0.68 17.83 70 LYS B N 1
ATOM 1687 N N B LYS B 1 73 ? 25.877 22.814 39.190 0.32 18.29 70 LYS B N 1
ATOM 1688 C CA A LYS B 1 73 ? 27.146 23.467 38.821 0.68 17.15 70 LYS B CA 1
ATOM 1689 C CA B LYS B 1 73 ? 27.118 23.517 38.889 0.32 18.58 70 LYS B CA 1
ATOM 1690 C C A LYS B 1 73 ? 28.306 22.503 39.036 0.68 16.56 70 LYS B C 1
ATOM 1691 C C B LYS B 1 73 ? 28.348 22.652 39.144 0.32 17.33 70 LYS B C 1
ATOM 1692 O O A LYS B 1 73 ? 29.193 22.392 38.179 0.68 16.96 70 LYS B O 1
ATOM 1693 O O B LYS B 1 73 ? 29.337 22.766 38.409 0.32 17.86 70 LYS B O 1
ATOM 1704 N N . LEU B 1 74 ? 28.309 21.785 40.159 1.00 15.72 71 LEU B N 1
ATOM 1705 C CA . LEU B 1 74 ? 29.480 21.043 40.616 1.00 15.66 71 LEU B CA 1
ATOM 1706 C C . LEU B 1 74 ? 29.326 19.537 40.463 1.00 15.68 71 LEU B C 1
ATOM 1707 O O . LEU B 1 74 ? 28.255 18.976 40.735 1.00 15.81 71 LEU B O 1
ATOM 1712 N N . VAL B 1 75 ? 30.432 18.871 40.109 1.00 15.45 72 VAL B N 1
ATOM 1713 C CA . VAL B 1 75 ? 30.434 17.409 40.146 1.00 16.10 72 VAL B CA 1
ATOM 1714 C C . VAL B 1 75 ? 30.235 16.898 41.569 1.00 15.53 72 VAL B C 1
ATOM 1715 O O . VAL B 1 75 ? 29.685 15.808 41.771 1.00 16.37 72 VAL B O 1
ATOM 1719 N N . GLU B 1 76 ? 30.656 17.679 42.575 1.00 15.85 73 GLU B N 1
ATOM 1720 C CA . GLU B 1 76 ? 30.398 17.321 43.967 1.00 15.02 73 GLU B CA 1
ATOM 1721 C C . GLU B 1 76 ? 28.908 17.101 44.217 1.00 15.33 73 GLU B C 1
ATOM 1722 O O . GLU B 1 76 ? 28.523 16.198 44.973 1.00 16.32 73 GLU B O 1
ATOM 1728 N N . SER B 1 77 ? 28.055 17.921 43.593 1.00 15.87 74 SER B N 1
ATOM 1729 C CA . SER B 1 77 ? 26.614 17.783 43.781 1.00 15.02 74 SER B CA 1
ATOM 1730 C C . SER B 1 77 ? 26.090 16.501 43.153 1.00 15.66 74 SER B C 1
ATOM 1731 O O . SER B 1 77 ? 25.164 15.879 43.688 1.00 16.66 74 SER B O 1
ATOM 1734 N N . ILE B 1 78 ? 26.654 16.099 42.010 1.00 15.99 75 ILE B N 1
ATOM 1735 C CA . ILE B 1 78 ? 26.270 14.821 41.412 1.00 16.07 75 ILE B CA 1
ATOM 1736 C C . ILE B 1 78 ? 26.579 13.687 42.379 1.00 15.84 75 ILE B C 1
ATOM 1737 O O . ILE B 1 78 ? 25.723 12.846 42.678 1.00 16.45 75 ILE B O 1
ATOM 1742 N N . ALA B 1 79 ? 27.818 13.650 42.878 1.00 15.65 76 ALA B N 1
ATOM 1743 C CA . ALA B 1 79 ? 28.237 12.576 43.777 1.00 14.45 76 ALA B CA 1
ATOM 1744 C C . ALA B 1 79 ? 27.379 12.546 45.035 1.00 15.59 76 ALA B C 1
ATOM 1745 O O . ALA B 1 79 ? 26.909 11.483 45.458 1.00 15.98 76 ALA B O 1
ATOM 1747 N N . GLU B 1 80 ? 27.146 13.717 45.633 1.00 15.87 77 GLU B N 1
ATOM 1748 C CA . GLU B 1 80 ? 26.412 13.775 46.896 1.00 16.64 77 GLU B CA 1
ATOM 1749 C C . GLU B 1 80 ? 24.976 13.305 46.718 1.00 17.65 77 GLU B C 1
ATOM 1750 O O . GLU B 1 80 ? 24.439 12.590 47.572 1.00 19.06 77 GLU B O 1
ATOM 1756 N N . ASN B 1 81 ? 24.342 13.682 45.607 1.00 16.45 78 ASN B N 1
ATOM 1757 C CA . ASN B 1 81 ? 22.954 13.288 45.401 1.00 17.55 78 ASN B CA 1
ATOM 1758 C C . ASN B 1 81 ? 22.825 11.799 45.106 1.00 17.48 78 ASN B C 1
ATOM 1759 O O . ASN B 1 81 ? 21.873 11.157 45.568 1.00 18.11 78 ASN B O 1
ATOM 1764 N N . ILE B 1 82 ? 23.765 11.228 44.343 1.00 16.73 79 ILE B N 1
ATOM 1765 C CA . ILE B 1 82 ? 23.751 9.781 44.125 1.00 15.83 79 ILE B CA 1
ATOM 1766 C C . ILE B 1 82 ? 23.876 9.041 45.453 1.00 15.92 79 ILE B C 1
ATOM 1767 O O . ILE B 1 82 ? 23.098 8.123 45.745 1.00 17.55 79 ILE B O 1
ATOM 1772 N N . ALA B 1 83 ? 24.857 9.430 46.278 1.00 15.47 80 ALA B N 1
ATOM 1773 C CA . ALA B 1 83 ? 25.058 8.761 47.563 1.00 16.57 80 ALA B CA 1
ATOM 1774 C C . ALA B 1 83 ? 23.823 8.880 48.452 1.00 17.74 80 ALA B C 1
ATOM 1775 O O . ALA B 1 83 ? 23.387 7.896 49.062 1.00 18.86 80 ALA B O 1
ATOM 1777 N N . THR B 1 84 ? 23.251 10.083 48.543 1.00 18.86 81 THR B N 1
ATOM 1778 C CA . THR B 1 84 ? 22.058 10.278 49.361 1.00 19.09 81 THR B CA 1
ATOM 1779 C C . THR B 1 84 ? 20.906 9.406 48.879 1.00 18.70 81 THR B C 1
ATOM 1780 O O . THR B 1 84 ? 20.200 8.788 49.692 1.00 20.66 81 THR B O 1
ATOM 1784 N N . ASP B 1 85 ? 20.701 9.336 47.560 1.00 18.98 82 ASP B N 1
ATOM 1785 C CA . ASP B 1 85 ? 19.598 8.535 47.035 1.00 19.99 82 ASP B CA 1
ATOM 1786 C C . ASP B 1 85 ? 19.800 7.052 47.325 1.00 18.74 82 ASP B C 1
ATOM 1787 O O . ASP B 1 85 ? 18.841 6.349 47.666 1.00 20.63 82 ASP B O 1
ATOM 1792 N N . ILE B 1 86 ? 21.036 6.557 47.182 1.00 19.22 83 ILE B N 1
ATOM 1793 C CA . ILE B 1 86 ? 21.317 5.147 47.459 1.00 18.64 83 ILE B CA 1
ATOM 1794 C C . ILE B 1 86 ? 20.962 4.807 48.898 1.00 19.06 83 ILE B C 1
ATOM 1795 O O . ILE B 1 86 ? 20.235 3.844 49.168 1.00 20.61 83 ILE B O 1
ATOM 1800 N N . LEU B 1 87 ? 21.473 5.595 49.847 1.00 18.48 84 LEU B N 1
ATOM 1801 C CA . LEU B 1 87 ? 21.257 5.282 51.256 1.00 20.09 84 LEU B CA 1
ATOM 1802 C C . LEU B 1 87 ? 19.789 5.419 51.655 1.00 22.23 84 LEU B C 1
ATOM 1803 O O . LEU B 1 87 ? 19.308 4.662 52.506 1.00 23.03 84 LEU B O 1
ATOM 1808 N N A LYS B 1 88 ? 19.064 6.351 51.032 0.62 22.21 85 LYS B N 1
ATOM 1809 N N B LYS B 1 88 ? 19.065 6.368 51.057 0.38 23.49 85 LYS B N 1
ATOM 1810 C CA A LYS B 1 88 ? 17.641 6.513 51.316 0.62 22.83 85 LYS B CA 1
ATOM 1811 C CA B LYS B 1 88 ? 17.635 6.490 51.327 0.38 25.08 85 LYS B CA 1
ATOM 1812 C C A LYS B 1 88 ? 16.833 5.325 50.808 0.62 21.60 85 LYS B C 1
ATOM 1813 C C B LYS B 1 88 ? 16.881 5.258 50.847 0.38 23.27 85 LYS B C 1
ATOM 1814 O O A LYS B 1 88 ? 15.893 4.876 51.476 0.62 25.46 85 LYS B O 1
ATOM 1815 O O B LYS B 1 88 ? 16.033 4.713 51.564 0.38 25.63 85 LYS B O 1
ATOM 1826 N N . GLN B 1 89 ? 17.182 4.802 49.631 1.00 21.44 86 GLN B N 1
ATOM 1827 C CA . GLN B 1 89 ? 16.368 3.781 48.981 1.00 22.81 86 GLN B CA 1
ATOM 1828 C C . GLN B 1 89 ? 16.706 2.354 49.394 1.00 23.28 86 GLN B C 1
ATOM 1829 O O . GLN B 1 89 ? 15.832 1.483 49.303 1.00 25.86 86 GLN B O 1
ATOM 1835 N N . TYR B 1 90 ? 17.928 2.090 49.860 1.00 22.34 87 TYR B N 1
ATOM 1836 C CA . TYR B 1 90 ? 18.400 0.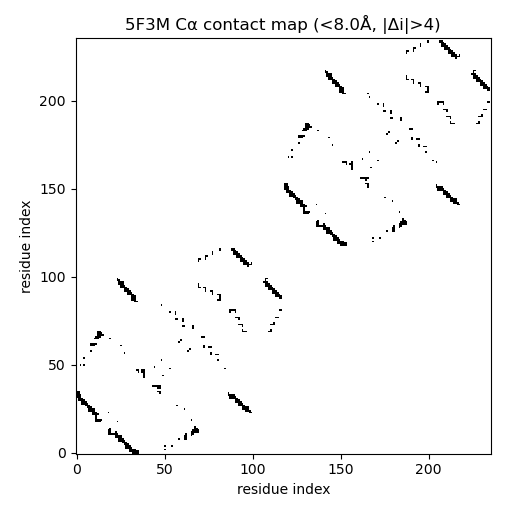723 50.109 1.00 21.56 87 TYR B CA 1
ATOM 1837 C C . TYR B 1 90 ? 18.926 0.595 51.534 1.00 24.11 87 TYR B C 1
ATOM 1838 O O . TYR B 1 90 ? 20.113 0.826 51.788 1.00 22.39 87 TYR B O 1
ATOM 1847 N N A GLU B 1 91 ? 18.033 0.208 52.454 0.62 24.02 88 GLU B N 1
ATOM 1848 N N B GLU B 1 91 ? 18.041 0.212 52.460 0.38 25.26 88 GLU B N 1
ATOM 1849 C CA A GLU B 1 91 ? 18.413 0.066 53.858 0.62 26.01 88 GLU B CA 1
ATOM 1850 C CA B GLU B 1 91 ? 18.433 0.086 53.860 0.38 27.34 88 GLU B CA 1
ATOM 1851 C C A GLU B 1 91 ? 19.517 -0.968 54.046 0.62 25.93 88 GLU B C 1
ATOM 1852 C C B GLU B 1 91 ? 19.469 -1.010 54.084 0.38 26.70 88 GLU B C 1
ATOM 1853 O O A GLU B 1 91 ? 20.298 -0.870 54.999 0.62 26.55 88 GLU B O 1
ATOM 1854 O O B GLU B 1 91 ? 20.151 -0.997 55.114 0.38 27.85 88 GLU B O 1
ATOM 1865 N N . SER B 1 92 ? 19.612 -1.951 53.147 1.00 24.68 89 SER B N 1
ATOM 1866 C CA . SER B 1 92 ? 20.600 -3.014 53.296 1.00 22.63 89 SER B CA 1
ATOM 1867 C C . SER B 1 92 ? 22.007 -2.581 52.912 1.00 22.12 89 SER B C 1
ATOM 1868 O O . SER B 1 92 ? 22.964 -3.296 53.231 1.00 22.79 89 SER B O 1
ATOM 1871 N N . ILE B 1 93 ? 22.155 -1.443 52.241 1.00 21.05 90 ILE B N 1
ATOM 1872 C CA . ILE B 1 93 ? 23.465 -0.912 51.887 1.00 19.47 90 ILE B CA 1
ATOM 1873 C C . ILE B 1 93 ? 23.954 -0.064 53.054 1.00 18.93 90 ILE B C 1
ATOM 1874 O O . ILE B 1 93 ? 23.292 0.899 53.455 1.00 22.55 90 ILE B O 1
ATOM 1879 N N A SER B 1 94 ? 25.113 -0.430 53.600 0.46 18.55 91 SER B N 1
ATOM 1880 N N B SER B 1 94 ? 25.103 -0.423 53.615 0.54 18.62 91 SER B N 1
ATOM 1881 C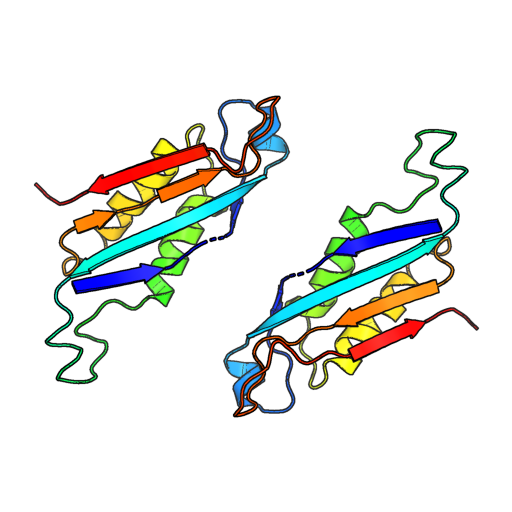 CA A SER B 1 94 ? 25.660 0.233 54.776 0.46 20.49 91 SER B CA 1
ATOM 1882 C CA B SER B 1 94 ? 25.597 0.309 54.774 0.54 20.37 91 SER B CA 1
ATOM 1883 C C A SER B 1 94 ? 26.541 1.425 54.428 0.46 20.68 91 SER B C 1
ATOM 1884 C C B SER B 1 94 ? 26.491 1.481 54.398 0.54 20.42 91 SER B C 1
ATOM 1885 O O A SER B 1 94 ? 26.640 2.367 55.225 0.46 22.30 91 SER B O 1
ATOM 1886 O O B SER B 1 94 ? 26.558 2.463 55.149 0.54 22.14 91 SER B O 1
ATOM 1891 N N . ARG B 1 95 ? 27.177 1.406 53.259 1.00 18.39 92 ARG B N 1
ATOM 1892 C CA . ARG B 1 95 ? 28.113 2.447 52.866 1.00 18.36 92 ARG B CA 1
ATOM 1893 C C . ARG B 1 95 ? 28.226 2.423 51.353 1.00 17.36 92 ARG B C 1
ATOM 1894 O O . ARG B 1 95 ? 28.029 1.379 50.727 1.00 18.03 92 ARG B O 1
ATOM 1902 N N . CYS B 1 96 ? 28.530 3.576 50.763 1.00 16.41 93 CYS B N 1
ATOM 1903 C CA . CYS B 1 96 ? 28.780 3.620 49.328 1.00 15.95 93 CYS B CA 1
ATOM 1904 C C . CYS B 1 96 ? 29.928 4.568 49.019 1.00 16.64 93 CYS B C 1
ATOM 1905 O O . CYS B 1 96 ? 30.210 5.505 49.777 1.00 18.06 93 CYS B O 1
ATOM 1908 N N . THR B 1 97 ? 30.588 4.310 47.893 1.00 15.43 94 THR B N 1
ATOM 1909 C CA . THR B 1 97 ? 31.627 5.187 47.370 1.00 15.19 94 THR B CA 1
ATOM 1910 C C . THR B 1 97 ? 31.253 5.544 45.940 1.00 14.27 94 THR B C 1
ATOM 1911 O O . THR B 1 97 ? 31.088 4.654 45.096 1.00 16.21 94 THR B O 1
ATOM 1915 N N A ILE B 1 98 ? 31.134 6.838 45.668 0.99 14.39 95 ILE B N 1
ATOM 1916 N N B ILE B 1 98 ? 31.086 6.837 45.676 0.01 14.81 95 ILE B N 1
ATOM 1917 C CA A ILE B 1 98 ? 30.706 7.334 44.365 0.99 13.05 95 ILE B CA 1
ATOM 1918 C CA B ILE B 1 98 ? 30.708 7.333 44.359 0.01 15.24 95 ILE B CA 1
ATOM 1919 C C A ILE B 1 98 ? 31.821 8.200 43.812 0.99 14.38 95 ILE B C 1
ATOM 1920 C C B ILE B 1 98 ? 31.846 8.183 43.822 0.01 14.59 95 ILE B C 1
ATOM 1921 O O A ILE B 1 98 ? 32.245 9.164 44.465 0.99 14.31 95 ILE B O 1
ATOM 1922 O O B ILE B 1 98 ? 32.307 9.112 44.496 0.01 14.80 95 ILE B O 1
ATOM 1931 N N . LYS B 1 99 ? 32.298 7.861 42.615 1.00 13.69 96 LYS B N 1
ATOM 1932 C CA . LYS B 1 99 ? 33.295 8.655 41.910 1.00 12.70 96 LYS B CA 1
ATOM 1933 C C . LYS B 1 99 ? 32.627 9.234 40.671 1.00 13.29 96 LYS B C 1
ATOM 1934 O O . LYS B 1 99 ? 32.076 8.484 39.854 1.00 14.82 96 LYS B O 1
ATOM 1940 N N . VAL B 1 100 ? 32.645 10.561 40.545 1.00 12.24 97 VAL B N 1
ATOM 1941 C CA . VAL B 1 100 ? 32.092 11.246 39.378 1.00 12.71 97 VAL B CA 1
ATOM 1942 C C . VAL B 1 100 ? 33.255 11.845 38.599 1.00 12.77 97 VAL B C 1
ATOM 1943 O O . VAL B 1 100 ? 34.059 12.610 39.154 1.00 13.63 97 VAL B O 1
ATOM 1947 N N . ILE B 1 101 ? 33.337 11.492 37.317 1.00 14.72 98 ILE B N 1
ATOM 1948 C CA . ILE B 1 101 ? 34.478 11.797 36.468 1.00 13.86 98 ILE B CA 1
ATOM 1949 C C . ILE B 1 101 ? 34.028 12.733 35.358 1.00 13.36 98 ILE B C 1
ATOM 1950 O O . ILE B 1 101 ? 33.015 12.486 34.697 1.00 14.28 98 ILE B O 1
ATOM 1955 N N . LYS B 1 102 ? 34.788 13.797 35.151 1.00 12.66 99 LYS B N 1
ATOM 1956 C CA . LYS B 1 102 ? 34.573 14.729 34.054 1.00 13.82 99 LYS B CA 1
ATOM 1957 C C . LYS B 1 102 ? 35.791 14.573 33.149 1.00 13.29 99 LYS B C 1
ATOM 1958 O O . LYS B 1 102 ? 36.858 15.140 33.440 1.00 14.90 99 LYS B O 1
ATOM 1964 N N . PRO B 1 103 ? 35.712 13.764 32.084 1.00 12.21 100 PRO B N 1
ATOM 1965 C CA . PRO B 1 103 ? 36.917 13.484 31.285 1.00 14.02 100 PRO B CA 1
ATOM 1966 C C . PRO B 1 103 ? 37.275 14.587 30.310 1.00 13.11 100 PRO B C 1
ATOM 1967 O O . PRO B 1 103 ? 38.433 14.651 29.862 1.00 14.80 100 PRO B O 1
ATOM 1971 N N . ASP B 1 104 ? 36.335 15.473 29.977 1.00 13.19 101 ASP B N 1
ATOM 1972 C CA . ASP B 1 104 ? 36.552 16.468 28.927 1.00 13.21 101 ASP B CA 1
ATOM 1973 C C . ASP B 1 104 ? 36.264 17.877 29.438 1.00 14.22 101 ASP B C 1
ATOM 1974 O O . ASP B 1 104 ? 35.542 18.632 28.798 1.00 13.22 101 ASP B O 1
ATOM 1979 N N . PRO B 1 105 ? 36.806 18.271 30.588 1.00 13.94 102 PRO B N 1
ATOM 1980 C CA . PRO B 1 105 ? 36.486 19.598 31.123 1.00 14.87 102 PRO B CA 1
ATOM 1981 C C . PRO B 1 105 ? 37.128 20.695 30.290 1.00 15.39 102 PRO B C 1
ATOM 1982 O O . PRO B 1 105 ? 38.071 20.445 29.524 1.00 16.20 102 PRO B O 1
ATOM 1986 N N . PRO B 1 106 ? 36.659 21.943 30.425 1.00 15.51 103 PRO B N 1
ATOM 1987 C CA . PRO B 1 106 ? 37.234 23.069 29.677 1.00 16.10 103 PRO B CA 1
ATOM 1988 C C . PRO B 1 106 ? 38.500 23.638 30.321 1.00 16.96 103 PRO B C 1
ATOM 1989 O O . PRO B 1 106 ? 38.593 24.838 30.595 1.00 18.82 103 PRO B O 1
ATOM 1993 N N . ILE B 1 107 ? 39.476 22.768 30.567 1.00 15.25 104 ILE B N 1
ATOM 1994 C CA . ILE B 1 107 ? 40.760 23.121 31.163 1.00 15.07 104 ILE B CA 1
ATOM 1995 C C . ILE B 1 107 ? 41.821 23.044 30.067 1.00 15.35 104 ILE B C 1
ATOM 1996 O O . ILE B 1 107 ? 42.122 21.945 29.578 1.00 17.23 104 ILE B O 1
ATOM 2001 N N . PRO B 1 108 ? 42.426 24.159 29.661 1.00 15.50 105 PRO B N 1
ATOM 2002 C CA . PRO B 1 108 ? 43.490 24.082 28.646 1.00 14.86 105 PRO B CA 1
ATOM 2003 C C . PRO B 1 108 ? 44.692 23.330 29.198 1.00 17.20 105 PRO B C 1
ATOM 2004 O O . PRO B 1 108 ? 45.302 23.745 30.187 1.00 22.08 105 PRO B O 1
ATOM 2008 N N . GLY B 1 109 ? 45.030 22.225 28.560 1.00 14.70 106 GLY B N 1
ATOM 2009 C CA . GLY B 1 109 ? 46.099 21.371 29.036 1.00 16.27 106 GLY B CA 1
ATOM 2010 C C . GLY B 1 109 ? 45.860 19.944 28.586 1.00 15.75 106 GLY B C 1
ATOM 2011 O O . GLY B 1 109 ? 44.940 19.661 27.819 1.00 17.35 106 GLY B O 1
ATOM 2012 N N . HIS B 1 110 ? 46.702 19.045 29.094 1.00 14.36 107 HIS B N 1
ATOM 2013 C CA . HIS B 1 110 ? 46.701 17.646 28.676 1.00 15.12 107 HIS B CA 1
ATOM 2014 C C . HIS B 1 110 ? 46.619 16.740 29.897 1.00 13.29 107 HIS B C 1
ATOM 2015 O O . HIS B 1 110 ? 47.463 16.819 30.791 1.00 15.50 107 HIS B O 1
ATOM 2022 N N . TYR B 1 111 ? 45.596 15.888 29.937 1.00 13.05 108 TYR B N 1
ATOM 2023 C CA . TYR B 1 111 ? 45.266 15.073 31.108 1.00 12.14 108 TYR B CA 1
ATOM 2024 C C . TYR B 1 111 ? 44.228 14.059 30.640 1.00 14.07 108 TYR B C 1
ATOM 2025 O O . TYR B 1 111 ? 43.652 14.188 29.550 1.00 14.16 108 TYR B O 1
ATOM 2034 N N A ARG B 1 112 ? 43.995 13.043 31.468 0.70 12.08 109 ARG B N 1
ATOM 2035 N N B ARG B 1 112 ? 43.986 13.053 31.478 0.30 14.84 109 ARG B N 1
ATOM 2036 C CA A ARG B 1 112 ? 42.926 12.096 31.170 0.70 10.59 109 ARG B CA 1
ATOM 2037 C CA B ARG B 1 112 ? 42.934 12.090 31.180 0.30 15.48 109 ARG B CA 1
ATOM 2038 C C A ARG B 1 112 ? 41.571 12.572 31.690 0.70 10.89 109 ARG B C 1
ATOM 2039 C C B ARG B 1 112 ? 41.572 12.530 31.707 0.30 13.66 109 ARG B C 1
ATOM 2040 O O A ARG B 1 112 ? 40.577 12.519 30.961 0.70 14.78 109 ARG B O 1
ATOM 2041 O O B ARG B 1 112 ? 40.572 12.419 30.990 0.30 15.17 109 ARG B O 1
ATOM 2056 N N . ALA B 1 113 ? 41.509 13.040 32.936 1.00 12.24 110 ALA B N 1
ATOM 2057 C CA . ALA B 1 113 ? 40.223 13.391 33.536 1.00 12.27 110 ALA B CA 1
ATOM 2058 C C . ALA B 1 113 ? 40.444 14.122 34.849 1.00 13.00 110 ALA B C 1
ATOM 2059 O O . ALA B 1 113 ? 41.515 14.039 35.453 1.00 14.51 110 ALA B O 1
ATOM 2061 N N . VAL B 1 114 ? 39.402 14.832 35.282 1.00 13.10 111 VAL B N 1
ATOM 2062 C CA . VAL B 1 114 ? 39.271 15.293 36.660 1.00 12.77 111 VAL B CA 1
ATOM 2063 C C . VAL B 1 114 ? 38.113 14.526 37.293 1.00 12.31 111 VAL B C 1
ATOM 2064 O O . VAL B 1 114 ? 37.224 14.029 36.601 1.00 13.76 111 VAL B O 1
ATOM 2068 N N . ALA B 1 115 ? 38.122 14.420 38.625 1.00 13.13 112 ALA B N 1
ATOM 2069 C CA . ALA B 1 115 ? 37.097 13.614 39.284 1.00 12.19 112 ALA B CA 1
ATOM 2070 C C . ALA B 1 115 ? 36.963 14.012 40.744 1.00 12.24 112 ALA B C 1
ATOM 2071 O O . ALA B 1 115 ? 37.881 14.577 41.345 1.00 13.87 112 ALA B O 1
ATOM 2073 N N . VAL B 1 116 ? 35.796 13.698 41.309 1.00 12.89 113 VAL B N 1
ATOM 2074 C CA . VAL B 1 116 ? 35.582 13.756 42.749 1.00 13.62 113 VAL B CA 1
ATOM 2075 C C . VAL B 1 116 ? 35.149 12.377 43.223 1.00 14.04 113 VAL B C 1
ATOM 2076 O O . VAL B 1 116 ? 34.520 11.613 42.483 1.00 15.02 113 VAL B O 1
ATOM 2080 N N . GLU B 1 117 ? 35.463 12.068 44.480 1.00 14.15 114 GLU B N 1
ATOM 2081 C CA . GLU B 1 117 ? 35.079 10.781 45.041 1.00 14.06 114 GLU B CA 1
ATOM 2082 C C . GLU B 1 117 ? 34.695 10.961 46.498 1.00 14.46 114 GLU B C 1
ATOM 2083 O O . GLU B 1 117 ? 35.441 11.574 47.265 1.00 16.37 114 GLU B O 1
ATOM 2089 N N . ILE B 1 118 ? 33.531 10.436 46.872 1.00 14.88 115 ILE B N 1
ATOM 2090 C CA . ILE B 1 118 ? 33.058 10.522 48.246 1.00 14.97 115 ILE B CA 1
ATOM 2091 C C . ILE B 1 118 ? 32.644 9.143 48.737 1.00 15.98 115 ILE B C 1
ATOM 2092 O O . ILE B 1 118 ? 32.211 8.284 47.963 1.00 15.89 115 ILE B O 1
ATOM 2097 N N . THR B 1 119 ? 32.777 8.938 50.045 1.00 15.76 116 THR B N 1
ATOM 2098 C CA . THR B 1 119 ? 32.265 7.752 50.718 1.00 15.96 116 THR B CA 1
ATOM 2099 C C . THR B 1 119 ? 31.277 8.215 51.777 1.00 15.76 116 THR B C 1
ATOM 2100 O O . THR B 1 119 ? 31.576 9.131 52.555 1.00 17.88 116 THR B O 1
ATOM 2104 N N . ARG B 1 120 ? 30.090 7.610 51.785 1.00 16.72 117 ARG B N 1
ATOM 2105 C CA . ARG B 1 120 ? 29.007 8.041 52.663 1.00 17.28 117 ARG B CA 1
ATOM 2106 C C . ARG B 1 120 ? 28.382 6.848 53.367 1.00 18.83 117 ARG B C 1
ATOM 2107 O O . ARG B 1 120 ? 28.228 5.772 52.777 1.00 18.88 117 ARG B O 1
ATOM 2115 N N . GLU B 1 121 ? 28.024 7.055 54.635 1.00 21.59 118 GLU B N 1
ATOM 2116 C CA . GLU B 1 121 ? 27.273 6.094 55.428 1.00 25.25 118 GLU B CA 1
ATOM 2117 C C . GLU B 1 121 ? 26.277 6.867 56.285 1.00 29.04 118 GLU B C 1
ATOM 2118 O O . GLU B 1 121 ? 26.317 8.096 56.353 1.00 31.33 118 GLU B O 1
ATOM 2124 N N . ARG B 1 122 ? 25.367 6.150 56.930 1.00 33.78 119 ARG B N 1
ATOM 2125 C CA . ARG B 1 122 ? 24.369 6.809 57.764 1.00 37.57 119 ARG B CA 1
ATOM 2126 C C . ARG B 1 122 ? 24.945 7.163 59.133 1.00 41.42 119 ARG B C 1
ATOM 2127 O O . ARG B 1 122 ? 25.931 6.567 59.577 1.00 42.75 119 ARG B O 1
ATOM 2135 N N . PRO B 1 123 ? 24.354 8.155 59.823 1.00 44.28 120 PRO B N 1
ATOM 2136 C CA . PRO B 1 123 ? 24.758 8.503 61.191 1.00 46.58 120 PRO B CA 1
ATOM 2137 C C . PRO B 1 123 ? 24.643 7.321 62.150 1.00 48.45 120 PRO B C 1
ATOM 2138 O O . PRO B 1 123 ? 23.725 6.517 61.988 1.00 49.63 120 PRO B O 1
#

Foldseek 3Di:
DKDKDDWWDWAQEAQDVVSNVPTAIKMKIKIWDADCVVCVVPVDCVRDPDVVVLVVLLRCLGHVDYYHDVVVSQVSSQVVCVVPDVRTFKMKMKMWGQDDPDPDDDRTDIDMDMDGDD/DKDKDAWWDWAQEAQDVVSNVPTAIKMKIKIWDADCVVCVVPVDCVRDDDVVVLVVLLRCLGHVDYYHDVVVSQVSSQVVCVVPDVRTFKMKMKMWGQDDPDPDDDRTDIDMDMDGDD

InterPro domains:
  IPR006156 Dihydroneopterin aldolase [PTHR42844] (2-119)
  IPR006156 Dihydroneopterin aldolase [TIGR00525] (2-117)
  IPR006157 Dihydroneopterin aldolase/epimerase domain [PF02152] (4-116)
  IPR006157 Dihydroneopterin aldolase/epimerase domain [SM00905] (4-117)
  IPR006157 Dihydroneopterin aldolase/epimerase domain [TIGR00526] (1-119)
  IPR006157 Dihydroneopterin aldolase/epimerase domain [cd00534] (1-118)
  IPR043133 GTP cyclohydrolase I, C-terminal/NADPH-dependent 7-cyano-7-deazaguanine reductase [G3DSA:3.30.1130.10] (1-120)

B-factor: mean 21.41, std 7.76, range [10.59, 54.57]

CATH classification: 3.30.1130.10

Organism: Bacillus anthracis (NCBI:txid1392)

Solvent-accessible surface area: 14954 Å² total

Nearest PDB structures (foldseek):
  5f3m-assembly1_A  TM=1.009E+00  e=4.831E-25  Bacillus anthracis str. 'Ames Ancestor'
  2nm2-assembly1_C  TM=9.863E-01  e=3.949E-15  Staphylococcus aureus
  1sql-assembly2_M  TM=9.837E-01  e=1.801E-14  Arabidopsis thaliana
  1nbu-assembly1_D  TM=9.682E-01  e=6.793E-14  Mycobacterium tuberculosis
  2cg8-assembly1_C-2  TM=9.689E-01  e=4.697E-12  Streptococcus pneumoniae

Secondary structure (DSSP, 8-state):
-EEEE---EEE---SSHHHHHH-EEEEEEEEEE---HHHHHH--GGGS--HHHHHHHHHHHHHH---S-HHHHHHHHHHHHHHH-TT--EEEEEEEESS-S-SS--S-EEEEEEEE--/-EEEE---EEE---SSHHHHHH-EEEEEEEEEE---HHHHHH--GGGS--HHHHHHHHHHHHHH---S-HHHHHHHHHHHHHHH-TT--EEEEEEEESS-S-SS--S-EEEEEEEE--

Sequence (236 aa):
DKIYIHDEFYGYHGVFPEENKLGQRFKVDLTVELDDLKKRRAGESDDDLEHSVNYGELFELCRKVVEDRTYKLVESIAENIATDILKKQQYESISSRCTIKVIIKPDPPIPGHYRRAVAVEITRERPDKIYIHDDEFYGYHGVFPEENKLGQRFKVDLTVELDDLKRRAGESDDDLEEHSVNYGELFELCRKVVEDRTYKKLVESIAENIATDILKKQYEESISSRCTIIKVIKPDPPIPGHYRRAVAVEITRERP